Protein AF-A0A941ZGW2-F1 (afdb_monomer)

pLDDT: mean 73.36, std 28.88, range [25.62, 98.88]

Nearest PDB structures (foldseek):
  2qe9-assembly1_B  TM=7.391E-01  e=2.578E-02  Bacillus subtilis
  2nsg-assembly1_A  TM=6.976E-01  e=1.971E-01  Corynebacterium glutamicum
  2nsf-assembly1_A  TM=6.815E-01  e=3.953E-01  Corynebacterium glutamicum

Secondary structure (DSSP, 8-state):
---HHHHHHHHHHHHHHHHHHHHHHHTTS-HHHHH---SSSSSSHHHHHHHHHHHHHHHHHHHHHHHTTPPP-TTGGGGGSSS---SSHHHHHHHHHHHHHHHHHHHHH--GGGSSSPPP------GGGPPPP-----------------------S-------------PPPPP-------SS-PPPPP-

Foldseek 3Di:
DDAVLNVQLVVLVVVLVVLVVVLVVQQPDDLCQQAPADDDPARGVQLVLLQVLLVLQLVLQQLVCVVVVHDADLVSVCSCVPVRPDSHSVVSSVSSNVSSVSSSVSSVPDDNVCPPPDGDHPPNPPPVDDDDDDDDDDDDDDDDPPPPPPPPPPDDPPPDPPPPDDDDDDDDDDDDDDPDPPPDPDDDDDD

Mean predicted aligned error: 15.24 Å

Structure (mmCIF, N/CA/C/O backbone):
data_AF-A0A941ZGW2-F1
#
_entry.id   AF-A0A941ZGW2-F1
#
loop_
_atom_site.group_PDB
_atom_site.id
_atom_site.type_symbol
_atom_site.label_atom_id
_atom_site.label_alt_id
_atom_site.label_comp_id
_atom_site.label_asym_id
_atom_site.label_entity_id
_atom_site.label_seq_id
_atom_site.pdbx_PDB_ins_code
_atom_site.Cartn_x
_atom_site.Cartn_y
_atom_site.Cartn_z
_atom_site.occupancy
_atom_site.B_iso_or_equiv
_atom_site.auth_seq_id
_atom_site.auth_comp_id
_atom_site.auth_asym_id
_atom_site.auth_atom_id
_atom_site.pdbx_PDB_model_num
ATOM 1 N N . MET A 1 1 ? 28.975 -1.147 -4.472 1.00 65.25 1 MET A N 1
ATOM 2 C CA . MET A 1 1 ? 27.908 -0.370 -3.800 1.00 65.25 1 MET A CA 1
ATOM 3 C C . MET A 1 1 ? 26.570 -0.983 -4.177 1.00 65.25 1 MET A C 1
ATOM 5 O O . MET A 1 1 ? 26.473 -1.505 -5.280 1.00 65.25 1 MET A O 1
ATOM 9 N N . ALA A 1 2 ? 25.585 -1.000 -3.277 1.00 82.19 2 ALA A N 1
ATOM 10 C CA . ALA A 1 2 ? 24.236 -1.434 -3.645 1.00 82.19 2 ALA A CA 1
ATOM 11 C C . ALA A 1 2 ? 23.608 -0.399 -4.593 1.00 82.19 2 ALA A C 1
ATOM 13 O O . ALA A 1 2 ? 23.811 0.796 -4.386 1.00 82.19 2 ALA A O 1
ATOM 14 N N . SER A 1 3 ? 22.897 -0.857 -5.625 1.00 94.94 3 SER A N 1
ATOM 15 C CA . SER A 1 3 ? 22.231 0.028 -6.588 1.00 94.94 3 SER A CA 1
ATOM 16 C C . SER A 1 3 ? 21.049 0.756 -5.937 1.00 94.94 3 SER A C 1
ATOM 18 O O . SER A 1 3 ? 20.528 0.310 -4.904 1.00 94.94 3 SER A O 1
ATOM 20 N N . LEU A 1 4 ? 20.595 1.859 -6.530 1.00 95.50 4 LEU A N 1
ATOM 21 C CA . LEU A 1 4 ? 19.442 2.583 -5.996 1.00 95.50 4 LEU A CA 1
ATOM 22 C C . LEU A 1 4 ? 18.154 1.749 -6.128 1.00 95.50 4 LEU A C 1
ATOM 24 O O . LEU A 1 4 ? 17.339 1.722 -5.205 1.00 95.50 4 LEU A O 1
ATOM 28 N N . ALA A 1 5 ? 18.005 0.968 -7.202 1.00 95.06 5 ALA A N 1
ATOM 29 C CA . ALA A 1 5 ? 16.904 0.014 -7.342 1.00 95.06 5 ALA A CA 1
ATOM 30 C C . ALA A 1 5 ? 16.910 -1.043 -6.222 1.00 95.06 5 ALA A C 1
ATOM 32 O O . ALA A 1 5 ? 15.863 -1.355 -5.649 1.00 95.06 5 ALA A O 1
ATOM 33 N N . HIS A 1 6 ? 18.090 -1.539 -5.830 1.00 96.50 6 HIS A N 1
ATOM 34 C CA . HIS A 1 6 ? 18.210 -2.453 -4.691 1.00 96.50 6 HIS A CA 1
ATOM 35 C C . HIS A 1 6 ? 17.780 -1.802 -3.367 1.00 96.50 6 HIS A C 1
ATOM 37 O O . HIS A 1 6 ? 17.148 -2.456 -2.529 1.00 96.50 6 HIS A O 1
ATOM 43 N N . HIS A 1 7 ? 18.087 -0.516 -3.171 1.00 96.94 7 HIS A N 1
ATOM 44 C CA . HIS A 1 7 ? 17.613 0.232 -2.009 1.00 96.94 7 HIS A CA 1
ATOM 45 C C . HIS A 1 7 ? 16.079 0.299 -1.978 1.00 96.94 7 HIS A C 1
ATOM 47 O O . HIS A 1 7 ? 15.484 -0.032 -0.953 1.00 96.94 7 HIS A O 1
ATOM 53 N N . PHE A 1 8 ? 15.427 0.619 -3.100 1.00 96.81 8 PHE A N 1
ATOM 54 C CA . PHE A 1 8 ? 13.963 0.645 -3.178 1.00 96.81 8 PHE A CA 1
ATOM 55 C C . PHE A 1 8 ? 13.322 -0.720 -2.920 1.00 96.81 8 PHE A C 1
ATOM 57 O O . PHE A 1 8 ? 12.344 -0.798 -2.179 1.00 96.81 8 PHE A O 1
ATOM 64 N N . LEU A 1 9 ? 13.899 -1.808 -3.438 1.00 98.12 9 LEU A N 1
ATOM 65 C CA . LEU A 1 9 ? 13.448 -3.161 -3.101 1.00 98.12 9 LEU A CA 1
ATOM 66 C C . LEU A 1 9 ? 13.561 -3.439 -1.595 1.00 98.12 9 LEU A C 1
ATOM 68 O O . LEU A 1 9 ? 12.632 -3.969 -0.989 1.00 98.12 9 LEU A O 1
ATOM 72 N N . THR A 1 10 ? 14.677 -3.053 -0.976 1.00 98.25 10 THR A N 1
ATOM 73 C CA . THR A 1 10 ? 14.874 -3.219 0.471 1.00 98.25 10 THR A CA 1
ATOM 74 C C . THR A 1 10 ? 13.836 -2.426 1.265 1.00 98.25 10 THR A C 1
ATOM 76 O O . THR A 1 10 ? 13.266 -2.948 2.224 1.00 98.25 10 THR A O 1
ATOM 79 N N . MET A 1 11 ? 13.538 -1.196 0.840 1.00 98.44 11 MET A N 1
ATOM 80 C CA . MET A 1 11 ? 12.510 -0.355 1.452 1.00 98.44 11 MET A CA 1
ATOM 81 C C . MET A 1 11 ? 11.102 -0.938 1.280 1.00 98.44 11 MET A C 1
ATOM 83 O O . MET A 1 11 ? 10.340 -0.937 2.243 1.00 98.44 11 MET A O 1
ATOM 87 N N . ALA A 1 12 ? 10.773 -1.510 0.117 1.00 98.62 12 ALA A N 1
ATOM 88 C CA . ALA A 1 12 ? 9.497 -2.192 -0.112 1.00 98.62 12 ALA A CA 1
ATOM 89 C C . ALA A 1 12 ? 9.332 -3.421 0.802 1.00 98.62 12 ALA A C 1
ATOM 91 O O . ALA A 1 12 ? 8.287 -3.598 1.429 1.00 98.62 12 ALA A O 1
ATOM 92 N N . CYS A 1 13 ? 10.383 -4.234 0.956 1.00 98.69 13 CYS A N 1
ATOM 93 C CA . CYS A 1 13 ? 10.381 -5.357 1.897 1.00 98.69 13 CYS A CA 1
ATOM 94 C C . CYS A 1 13 ? 10.249 -4.893 3.356 1.00 98.69 13 CYS A C 1
ATOM 96 O O . CYS A 1 13 ? 9.511 -5.499 4.134 1.00 98.69 13 CYS A O 1
ATOM 98 N N . ASN A 1 14 ? 10.939 -3.811 3.731 1.00 98.75 14 ASN A N 1
ATOM 99 C CA . ASN A 1 14 ? 10.824 -3.226 5.064 1.00 98.75 14 ASN A CA 1
ATOM 100 C C . ASN A 1 14 ? 9.404 -2.703 5.334 1.00 98.75 14 ASN A C 1
ATOM 102 O O . ASN A 1 14 ? 8.866 -2.953 6.410 1.00 98.75 14 ASN A O 1
ATOM 106 N N . ASN A 1 15 ? 8.780 -2.041 4.355 1.00 98.50 15 ASN A N 1
ATOM 107 C CA . ASN A 1 15 ? 7.396 -1.579 4.451 1.00 98.50 15 ASN A CA 1
ATOM 108 C C . ASN A 1 15 ? 6.433 -2.748 4.686 1.00 98.50 15 ASN A C 1
ATOM 110 O O . ASN A 1 15 ? 5.658 -2.718 5.635 1.00 98.50 15 ASN A O 1
ATOM 114 N N . ALA A 1 16 ? 6.554 -3.826 3.905 1.00 98.75 16 ALA A N 1
ATOM 115 C CA . ALA A 1 16 ? 5.723 -5.018 4.072 1.00 98.75 16 ALA A CA 1
ATOM 116 C C . ALA A 1 16 ? 5.889 -5.670 5.458 1.00 98.75 16 ALA A C 1
ATOM 118 O O . ALA A 1 16 ? 4.923 -6.141 6.062 1.00 98.75 16 ALA A O 1
ATOM 119 N N . TRP A 1 17 ? 7.110 -5.680 6.002 1.00 98.69 17 TRP A N 1
ATOM 120 C CA . TRP A 1 17 ? 7.359 -6.164 7.360 1.00 98.69 17 TRP A CA 1
ATOM 121 C C . TRP A 1 17 ? 6.760 -5.243 8.432 1.00 98.69 17 TRP A C 1
ATOM 123 O O . TRP A 1 17 ? 6.152 -5.730 9.389 1.00 98.69 17 TRP A O 1
ATOM 133 N N . ALA A 1 18 ? 6.893 -3.925 8.269 1.00 98.69 18 ALA A N 1
ATOM 134 C CA . ALA A 1 18 ? 6.297 -2.939 9.166 1.00 98.69 18 ALA A CA 1
ATOM 135 C C . ALA A 1 18 ? 4.764 -3.050 9.169 1.00 98.69 18 ALA A C 1
ATOM 137 O O . ALA A 1 18 ? 4.169 -3.190 10.240 1.00 98.69 18 ALA A O 1
ATOM 138 N N . ASN A 1 19 ? 4.148 -3.112 7.984 1.00 98.62 19 ASN A N 1
ATOM 139 C CA . ASN A 1 19 ? 2.719 -3.346 7.794 1.00 98.62 19 ASN A CA 1
ATOM 140 C C . ASN A 1 19 ? 2.278 -4.647 8.460 1.00 98.62 19 ASN A C 1
ATOM 142 O O . ASN A 1 19 ? 1.322 -4.649 9.232 1.00 98.62 19 ASN A O 1
ATOM 146 N N . HIS A 1 20 ? 3.011 -5.745 8.252 1.00 98.12 20 HIS A N 1
ATOM 147 C CA . HIS A 1 20 ? 2.699 -7.019 8.894 1.00 98.12 20 HIS A CA 1
ATOM 148 C C . HIS A 1 20 ? 2.675 -6.914 10.424 1.00 98.12 20 HIS A C 1
ATOM 150 O O . HIS A 1 20 ? 1.745 -7.416 11.058 1.00 98.12 20 HIS A O 1
ATOM 156 N N . ARG A 1 21 ? 3.680 -6.269 11.029 1.00 98.62 21 ARG A N 1
ATOM 157 C CA . ARG A 1 21 ? 3.751 -6.108 12.488 1.00 98.62 21 ARG A CA 1
ATOM 158 C C . ARG A 1 21 ? 2.638 -5.215 13.020 1.00 98.62 21 ARG A C 1
ATOM 160 O O . ARG A 1 21 ? 2.010 -5.579 14.012 1.00 98.62 21 ARG A O 1
ATOM 167 N N . LEU A 1 22 ? 2.397 -4.084 12.360 1.00 98.44 22 LEU A N 1
ATOM 168 C CA . LEU A 1 22 ? 1.346 -3.140 12.727 1.00 98.44 22 LEU A CA 1
ATOM 169 C C . LEU A 1 22 ? -0.029 -3.810 12.666 1.00 98.44 22 LEU A C 1
ATOM 171 O O . LEU A 1 22 ? -0.751 -3.832 13.657 1.00 98.44 22 LEU A O 1
ATOM 175 N N . LEU A 1 23 ? -0.358 -4.435 11.536 1.00 98.38 23 LEU A N 1
ATOM 176 C CA . LEU A 1 23 ? -1.655 -5.074 11.324 1.00 98.38 23 LEU A CA 1
ATOM 177 C C . LEU A 1 23 ? -1.863 -6.288 12.231 1.00 98.38 23 LEU A C 1
ATOM 179 O O . LEU A 1 23 ? -2.971 -6.509 12.705 1.00 98.38 23 LEU A O 1
ATOM 183 N N . LYS A 1 24 ? -0.802 -7.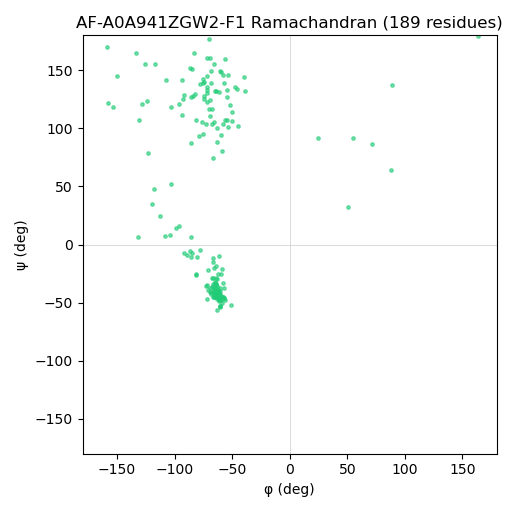041 12.549 1.00 98.12 24 LYS A N 1
ATOM 184 C CA . LYS A 1 24 ? -0.872 -8.121 13.546 1.00 98.12 24 LYS A CA 1
ATOM 185 C C . LYS A 1 24 ? -1.214 -7.597 14.946 1.00 98.12 24 LYS A C 1
ATOM 187 O O . LYS A 1 24 ? -1.897 -8.287 15.700 1.00 98.12 24 LYS A O 1
ATOM 192 N N . ALA A 1 25 ? -0.732 -6.410 15.312 1.00 98.25 25 ALA A N 1
ATOM 193 C CA . ALA A 1 25 ? -1.112 -5.772 16.568 1.00 98.25 25 ALA A CA 1
ATOM 194 C C . ALA A 1 25 ? -2.560 -5.261 16.509 1.00 98.25 25 ALA A C 1
ATOM 196 O O . ALA A 1 25 ? -3.346 -5.554 17.403 1.00 98.25 25 ALA A O 1
ATOM 197 N N . CYS A 1 26 ? -2.946 -4.577 15.429 1.00 98.00 26 CYS A N 1
ATOM 198 C CA . CYS A 1 26 ? -4.306 -4.060 15.255 1.00 98.00 26 CYS A CA 1
ATOM 199 C C . CYS A 1 26 ? -5.375 -5.161 15.172 1.00 98.00 26 CYS A C 1
ATOM 201 O O . CYS A 1 26 ? -6.501 -4.932 15.595 1.00 98.00 26 CYS A O 1
ATOM 203 N N . ALA A 1 27 ? -5.032 -6.357 14.686 1.00 96.38 27 ALA A N 1
ATOM 204 C CA . ALA A 1 27 ? -5.941 -7.502 14.631 1.00 96.38 27 ALA A CA 1
ATOM 205 C C . ALA A 1 27 ? -6.348 -8.047 16.015 1.00 96.38 27 ALA A C 1
ATOM 207 O O . ALA A 1 27 ? -7.256 -8.867 16.091 1.00 96.38 27 ALA A O 1
ATOM 208 N N . GLN A 1 28 ? -5.680 -7.619 17.092 1.00 97.19 28 GLN A N 1
ATOM 209 C CA . GLN A 1 28 ? -6.029 -7.981 18.471 1.00 97.19 28 GLN A CA 1
ATOM 210 C C . GLN A 1 28 ? -7.030 -7.008 19.110 1.00 97.19 28 GLN A C 1
ATOM 212 O O . GLN A 1 28 ? -7.511 -7.285 20.203 1.00 97.19 28 GLN A O 1
ATOM 217 N N . LEU A 1 29 ? -7.328 -5.879 18.458 1.00 97.56 29 LEU A N 1
ATOM 218 C CA . LEU A 1 29 ? -8.297 -4.903 18.952 1.00 97.56 29 LEU A CA 1
ATOM 219 C C . LEU A 1 29 ? -9.723 -5.406 18.736 1.00 97.56 29 LEU A C 1
ATOM 221 O O . LEU A 1 29 ? -10.036 -5.969 17.681 1.00 97.56 29 LEU A O 1
ATOM 225 N N . ALA A 1 30 ? -10.603 -5.129 19.695 1.00 96.38 30 ALA A N 1
ATOM 226 C CA . ALA A 1 30 ? -12.029 -5.318 19.489 1.00 96.38 30 ALA A CA 1
ATOM 227 C C . ALA A 1 30 ? -12.560 -4.347 18.402 1.00 96.38 30 ALA A C 1
ATOM 229 O O . ALA A 1 30 ? -11.949 -3.303 18.139 1.00 96.38 30 ALA A O 1
ATOM 230 N N . PRO A 1 31 ? -13.678 -4.667 17.718 1.00 94.69 31 PRO A N 1
ATOM 231 C CA . PRO A 1 31 ? -14.192 -3.831 16.627 1.00 94.69 31 PRO A CA 1
ATOM 232 C C . PRO A 1 31 ? -14.479 -2.375 17.031 1.00 94.69 31 PRO A C 1
ATOM 234 O O . PRO A 1 31 ? -14.209 -1.446 16.267 1.00 94.69 31 PRO A O 1
ATOM 237 N N . ASP A 1 32 ? -14.984 -2.167 18.244 1.00 96.50 32 ASP A N 1
ATOM 238 C CA . ASP A 1 32 ? -15.230 -0.855 18.838 1.00 96.50 32 ASP A CA 1
ATOM 239 C C . ASP A 1 32 ? -13.924 -0.110 19.135 1.00 96.50 32 ASP A C 1
ATOM 241 O O . ASP A 1 32 ? -13.813 1.072 18.818 1.00 96.50 32 ASP A O 1
ATOM 245 N N . GLU A 1 33 ? -12.893 -0.790 19.638 1.00 97.62 33 GLU A N 1
ATOM 246 C CA . GLU A 1 33 ? -11.565 -0.205 19.849 1.00 97.62 33 GLU A CA 1
ATOM 247 C C . GLU A 1 33 ? -10.882 0.183 18.531 1.00 97.62 33 GLU A C 1
ATOM 249 O O . GLU A 1 33 ? -10.225 1.228 18.447 1.00 97.62 33 GLU A O 1
ATOM 254 N N . PHE A 1 34 ? -11.035 -0.629 17.482 1.00 97.44 34 PHE A N 1
ATOM 255 C CA . PHE A 1 34 ? -10.494 -0.354 16.149 1.00 97.44 34 PHE A CA 1
ATOM 256 C C . PHE A 1 34 ? -11.107 0.919 15.544 1.00 97.44 34 PHE A C 1
ATOM 258 O O . PHE A 1 34 ? -10.394 1.767 14.991 1.00 97.44 34 PHE A O 1
ATOM 265 N N . ALA A 1 35 ? -12.420 1.087 15.726 1.00 97.25 35 ALA A N 1
ATOM 266 C CA . ALA A 1 35 ? -13.182 2.248 15.278 1.00 97.25 35 ALA A CA 1
ATOM 267 C C . ALA A 1 35 ? -13.166 3.432 16.266 1.00 97.25 35 ALA A C 1
ATOM 269 O O . ALA A 1 35 ? -13.577 4.533 15.895 1.00 97.25 35 ALA A O 1
ATOM 270 N N . ALA A 1 36 ? -12.679 3.242 17.498 1.00 97.88 36 ALA A N 1
ATOM 271 C CA . ALA A 1 36 ? -12.759 4.245 18.556 1.00 97.88 36 ALA A CA 1
ATOM 272 C C . ALA A 1 36 ? -12.117 5.580 18.157 1.00 97.88 36 ALA A C 1
ATOM 274 O O . ALA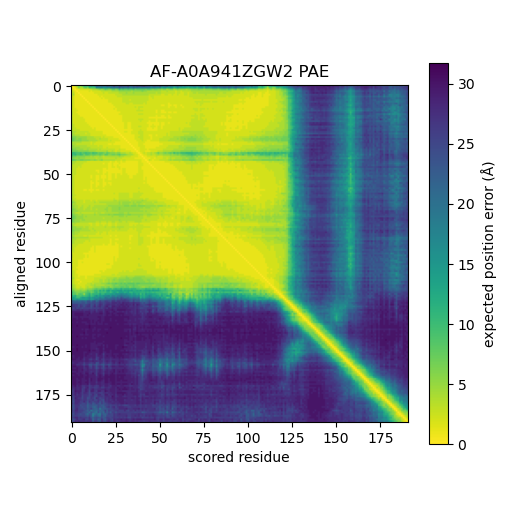 A 1 36 ? -11.021 5.631 17.575 1.00 97.88 36 ALA A O 1
ATOM 275 N N . ARG A 1 37 ? -12.795 6.670 18.534 1.00 97.56 37 ARG A N 1
ATOM 276 C CA . ARG A 1 37 ? -12.358 8.035 18.243 1.00 97.56 37 ARG A CA 1
ATOM 277 C C . ARG A 1 37 ? -11.051 8.355 18.966 1.00 97.56 37 ARG A C 1
ATOM 279 O O . ARG A 1 37 ? -10.927 8.133 20.167 1.00 97.56 37 ARG A O 1
ATOM 286 N N . ARG A 1 38 ? -10.090 8.920 18.241 1.00 95.75 38 ARG A N 1
ATOM 287 C CA . ARG A 1 38 ? -8.761 9.301 18.735 1.00 95.75 38 ARG A CA 1
ATOM 288 C C . ARG A 1 38 ? -8.391 10.709 18.281 1.00 95.75 38 ARG A C 1
ATOM 290 O O . ARG A 1 38 ? -9.029 11.291 17.404 1.00 95.75 38 ARG A O 1
ATOM 297 N N . THR A 1 39 ? -7.366 11.271 18.913 1.00 94.31 39 THR A N 1
ATOM 298 C CA . THR A 1 39 ? -6.778 12.550 18.516 1.00 94.31 39 THR A CA 1
ATOM 299 C C . THR A 1 39 ? -5.760 12.316 17.401 1.00 94.31 39 THR A C 1
ATOM 301 O O . THR A 1 39 ? -4.877 11.471 17.512 1.00 94.31 39 THR A O 1
ATOM 304 N N . GLY A 1 40 ? -5.893 13.042 16.294 1.00 89.19 40 GLY A N 1
ATOM 305 C CA . GLY A 1 40 ? -5.045 12.856 15.121 1.00 89.19 40 GLY A CA 1
ATOM 306 C C . GLY A 1 40 ? -5.647 13.502 13.882 1.00 89.19 40 GLY A C 1
ATOM 307 O O . GLY A 1 40 ? -6.724 14.093 13.942 1.00 89.19 40 GLY A O 1
ATOM 308 N N . PHE A 1 41 ? -4.934 13.402 12.759 1.00 92.44 41 PHE A N 1
ATOM 309 C CA . PHE A 1 41 ? -5.460 13.847 11.467 1.00 92.44 41 PHE A CA 1
ATOM 310 C C . PHE A 1 41 ? -6.658 12.989 11.037 1.00 92.44 41 PHE A C 1
ATOM 312 O O . PHE A 1 41 ? -7.690 13.527 10.647 1.00 92.44 41 PHE A O 1
ATOM 319 N N . PHE A 1 42 ? -6.535 11.668 11.187 1.00 94.31 42 PHE A N 1
ATOM 320 C CA . PHE A 1 42 ? -7.643 10.731 11.048 1.00 94.31 42 PHE A CA 1
ATOM 321 C C . PHE A 1 42 ? -8.273 10.457 12.417 1.00 94.31 42 PHE A C 1
ATOM 323 O O . PHE A 1 42 ? -7.552 10.337 13.413 1.00 94.31 42 PHE A O 1
ATOM 330 N N . PRO A 1 43 ? -9.607 10.333 12.491 1.00 93.88 43 PRO A N 1
ATOM 331 C CA . PRO A 1 43 ? -10.315 10.252 13.761 1.00 93.88 43 PRO A CA 1
ATOM 332 C C . PRO A 1 43 ? -10.242 8.873 14.429 1.00 93.88 43 PRO A C 1
ATOM 334 O O . PRO A 1 43 ? -10.754 8.743 15.534 1.00 93.88 43 PRO A O 1
ATOM 337 N N . SER A 1 44 ? -9.647 7.847 13.811 1.00 97.81 44 SER A N 1
ATOM 338 C CA . SER A 1 44 ? -9.522 6.494 14.378 1.00 97.81 44 SER A CA 1
ATOM 339 C C . SER A 1 44 ? -8.378 5.697 13.730 1.00 97.81 44 SER A C 1
ATOM 341 O O . SER A 1 44 ? -7.810 6.106 12.710 1.00 97.81 44 SER A O 1
ATOM 343 N N . ILE A 1 45 ? -8.045 4.534 14.309 1.00 97.62 45 ILE A N 1
ATOM 344 C CA . ILE A 1 45 ? -7.107 3.581 13.690 1.00 97.62 45 ILE A CA 1
ATOM 345 C C . ILE A 1 45 ? -7.711 3.037 12.391 1.00 97.62 45 ILE A C 1
ATOM 347 O O . ILE A 1 45 ? -7.022 3.031 11.373 1.00 97.62 45 ILE A O 1
ATOM 351 N N . LYS A 1 46 ? -9.002 2.668 12.403 1.00 97.94 46 LYS A N 1
ATOM 352 C CA . LYS A 1 46 ? -9.744 2.237 11.208 1.00 97.94 46 LYS A CA 1
ATOM 353 C C . LYS A 1 46 ? -9.607 3.232 10.054 1.00 97.94 46 LYS A C 1
ATOM 355 O O . LYS A 1 46 ? -9.189 2.834 8.969 1.00 97.94 46 LYS A O 1
ATOM 360 N N . ALA A 1 47 ? -9.887 4.511 10.304 1.00 98.00 47 ALA A N 1
ATOM 361 C CA . ALA A 1 47 ? -9.793 5.569 9.299 1.00 98.00 47 ALA A CA 1
ATOM 362 C C . ALA A 1 47 ? -8.358 5.717 8.765 1.00 98.00 47 ALA A C 1
ATOM 364 O O . ALA A 1 47 ? -8.134 5.789 7.560 1.00 98.00 47 ALA A O 1
ATOM 365 N N . THR A 1 48 ? -7.366 5.684 9.661 1.00 97.94 48 THR A N 1
ATOM 366 C CA . THR A 1 48 ? -5.946 5.794 9.285 1.00 97.94 48 THR A CA 1
ATOM 367 C C . THR A 1 48 ? -5.504 4.647 8.376 1.00 97.94 48 THR A C 1
ATOM 369 O O . THR A 1 48 ? -4.873 4.877 7.349 1.00 97.94 48 THR A O 1
ATOM 372 N N . LEU A 1 49 ? -5.818 3.403 8.742 1.00 98.31 49 LEU A N 1
ATOM 373 C CA . LEU A 1 49 ? -5.368 2.234 7.988 1.00 98.31 49 LEU A CA 1
ATOM 374 C C . LEU A 1 49 ? -6.107 2.087 6.654 1.00 98.31 49 LEU A C 1
ATOM 376 O O . LEU A 1 49 ? -5.488 1.701 5.665 1.00 98.31 49 LEU A O 1
ATOM 380 N N . ASN A 1 50 ? -7.401 2.427 6.602 1.00 98.50 50 ASN A N 1
ATOM 381 C CA . ASN A 1 50 ? -8.145 2.472 5.342 1.00 98.50 50 ASN A CA 1
ATOM 382 C C . ASN A 1 50 ? -7.560 3.524 4.392 1.00 98.50 50 ASN A C 1
ATOM 384 O O . ASN A 1 50 ? -7.408 3.277 3.196 1.00 98.50 50 ASN A O 1
ATOM 388 N N . HIS A 1 51 ? -7.153 4.675 4.927 1.00 97.88 51 HIS A N 1
ATOM 389 C CA . HIS A 1 51 ? -6.471 5.683 4.131 1.00 97.88 51 HIS A CA 1
ATOM 390 C C . HIS A 1 51 ? -5.133 5.176 3.576 1.00 97.88 51 HIS A C 1
ATOM 392 O O . HIS A 1 51 ? -4.852 5.358 2.397 1.00 97.88 51 HIS A O 1
ATOM 398 N N . ILE A 1 52 ? -4.317 4.506 4.396 1.00 98.06 52 ILE A N 1
ATOM 399 C CA . ILE A 1 52 ? -3.023 3.966 3.948 1.00 98.06 52 ILE A CA 1
ATOM 400 C C . ILE A 1 52 ? -3.220 2.981 2.789 1.00 98.06 52 ILE A C 1
ATOM 402 O O . ILE A 1 52 ? -2.609 3.155 1.736 1.00 98.06 52 ILE A O 1
ATOM 406 N N . VAL A 1 53 ? -4.120 2.003 2.932 1.00 98.56 53 VAL A N 1
ATOM 407 C CA . VAL A 1 53 ? -4.299 0.974 1.896 1.00 98.56 53 VAL A CA 1
ATOM 408 C C . VAL A 1 53 ? -4.888 1.537 0.595 1.00 98.56 53 VAL A C 1
ATOM 410 O 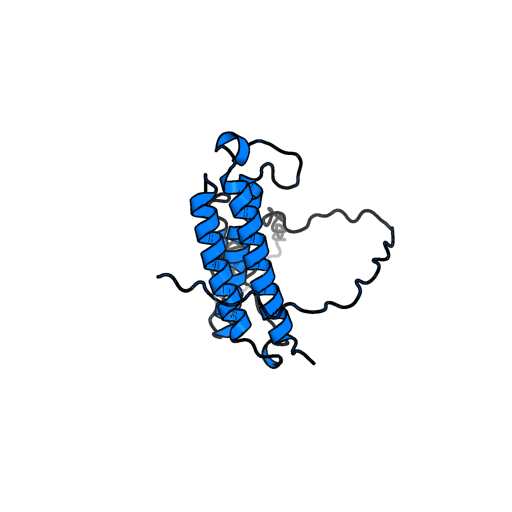O . VAL A 1 53 ? -4.468 1.136 -0.490 1.00 98.56 53 VAL A O 1
ATOM 413 N N . THR A 1 54 ? -5.809 2.504 0.670 1.00 98.25 54 THR A N 1
ATOM 414 C CA . THR A 1 54 ? -6.397 3.145 -0.524 1.00 98.25 54 THR A CA 1
ATOM 415 C C . THR A 1 54 ? -5.383 4.015 -1.269 1.00 98.25 54 THR A C 1
ATOM 417 O O . THR A 1 54 ? -5.334 4.003 -2.503 1.00 98.25 54 THR A O 1
ATOM 420 N N . VAL A 1 55 ? -4.510 4.714 -0.538 1.00 97.69 55 VAL A N 1
ATOM 421 C CA . VAL A 1 55 ? -3.380 5.456 -1.112 1.00 97.69 55 VAL A CA 1
ATOM 422 C C . VAL A 1 55 ? -2.375 4.511 -1.764 1.00 97.69 55 VAL A C 1
ATOM 424 O O . VAL A 1 55 ? -1.936 4.772 -2.887 1.00 97.69 55 VAL A O 1
ATOM 427 N N . ASP A 1 56 ? -2.051 3.395 -1.114 1.00 98.19 56 ASP A N 1
ATOM 428 C CA . ASP A 1 56 ? -1.142 2.398 -1.677 1.00 98.19 56 ASP A CA 1
ATOM 429 C C . ASP A 1 56 ? -1.706 1.793 -2.966 1.00 98.19 56 ASP A C 1
ATOM 431 O O . ASP A 1 56 ? -0.974 1.656 -3.948 1.00 98.19 56 ASP A O 1
ATOM 435 N N . TRP A 1 57 ? -3.010 1.495 -3.031 1.00 98.44 57 TRP A N 1
ATOM 436 C CA . TRP A 1 57 ? -3.645 1.049 -4.276 1.00 98.44 57 TRP A CA 1
ATOM 437 C C . TRP A 1 57 ? -3.473 2.057 -5.407 1.00 98.44 57 TRP A C 1
ATOM 439 O O . TRP A 1 57 ? -3.096 1.665 -6.514 1.00 98.44 57 TRP A O 1
ATOM 449 N N . PHE A 1 58 ? -3.707 3.341 -5.125 1.00 97.06 58 PHE A N 1
ATOM 450 C CA . PHE A 1 58 ? -3.564 4.415 -6.103 1.00 97.06 58 PHE A CA 1
ATOM 451 C C . PHE A 1 58 ? -2.131 4.513 -6.639 1.00 97.06 58 PHE A C 1
ATOM 453 O O . PHE A 1 58 ? -1.915 4.486 -7.854 1.00 97.06 58 PHE A O 1
ATOM 460 N N . TYR A 1 59 ? -1.139 4.602 -5.750 1.00 96.50 59 TYR A N 1
ATOM 461 C CA . TYR A 1 59 ? 0.252 4.781 -6.166 1.00 96.50 59 TYR A CA 1
ATOM 462 C C . TYR A 1 59 ? 0.829 3.528 -6.822 1.00 96.50 59 TYR A C 1
ATOM 464 O O . TYR A 1 59 ? 1.541 3.646 -7.819 1.00 96.50 59 TYR A O 1
ATOM 472 N N . VAL A 1 60 ? 0.510 2.332 -6.324 1.00 97.31 60 VAL A N 1
ATOM 473 C CA . VAL A 1 60 ? 1.015 1.090 -6.920 1.00 97.31 60 VAL A CA 1
ATOM 474 C C . VAL A 1 60 ? 0.387 0.831 -8.289 1.00 97.31 60 VAL A C 1
ATOM 476 O O . VAL A 1 60 ? 1.123 0.488 -9.210 1.00 97.31 60 VAL A O 1
ATOM 479 N N . ASP A 1 61 ? -0.919 1.065 -8.484 1.00 96.62 61 ASP A N 1
ATOM 480 C CA . ASP A 1 61 ? -1.542 0.997 -9.822 1.00 96.62 61 ASP A CA 1
ATOM 481 C C . ASP A 1 61 ? -0.873 1.973 -10.801 1.00 96.62 61 ASP A C 1
ATOM 483 O O . ASP A 1 61 ? -0.511 1.602 -11.919 1.00 96.62 61 ASP A O 1
ATOM 487 N N . MET A 1 62 ? -0.634 3.209 -10.361 1.00 94.31 62 MET A N 1
ATOM 488 C CA . MET A 1 62 ? 0.050 4.221 -11.162 1.00 94.31 62 MET A CA 1
ATOM 489 C C . MET A 1 62 ? 1.474 3.793 -11.552 1.00 94.31 62 MET A C 1
ATOM 491 O O . MET A 1 62 ? 1.851 3.914 -12.720 1.00 94.31 62 MET A O 1
ATOM 495 N N . LEU A 1 63 ? 2.264 3.288 -10.600 1.00 94.12 63 LEU A N 1
ATOM 496 C CA . LEU A 1 63 ? 3.637 2.841 -10.845 1.00 94.12 63 LEU A CA 1
ATOM 497 C C . LEU A 1 63 ? 3.680 1.623 -11.775 1.00 94.12 63 LEU A C 1
ATOM 499 O O . LEU A 1 63 ? 4.465 1.605 -12.724 1.00 94.12 63 LEU A O 1
ATOM 503 N N . GLU A 1 64 ? 2.819 0.628 -11.549 1.00 95.12 64 GLU A N 1
ATOM 504 C CA . GLU A 1 64 ? 2.736 -0.571 -12.389 1.00 95.12 64 GLU A CA 1
ATOM 505 C C . GLU A 1 64 ? 2.385 -0.228 -13.835 1.00 95.12 64 GLU A C 1
ATOM 507 O O . GLU A 1 64 ? 2.985 -0.772 -14.764 1.00 95.12 64 GLU A O 1
ATOM 512 N N . ARG A 1 65 ? 1.434 0.689 -14.038 1.00 93.81 65 ARG A N 1
ATOM 513 C CA . ARG A 1 65 ? 1.067 1.172 -15.373 1.00 93.81 65 ARG A CA 1
ATOM 514 C C . ARG A 1 65 ? 2.221 1.894 -16.036 1.00 93.81 65 ARG A C 1
ATOM 516 O O . ARG A 1 65 ? 2.522 1.613 -17.192 1.00 93.81 65 ARG A O 1
ATOM 523 N N . ALA A 1 66 ? 2.898 2.775 -15.307 1.00 90.06 66 ALA A N 1
ATOM 524 C CA . ALA A 1 66 ? 3.990 3.549 -15.868 1.00 90.06 66 ALA A CA 1
ATOM 525 C C . ALA A 1 66 ? 5.184 2.669 -16.279 1.00 90.06 66 ALA A C 1
ATOM 527 O O . ALA A 1 66 ? 5.750 2.885 -17.348 1.00 90.06 66 ALA A O 1
ATOM 528 N N . VAL A 1 67 ? 5.534 1.646 -15.491 1.00 89.88 67 VAL A N 1
ATOM 529 C CA . VAL A 1 67 ? 6.578 0.667 -15.857 1.00 89.88 67 VAL A CA 1
ATOM 530 C C . VAL A 1 67 ? 6.178 -0.156 -17.088 1.00 89.88 67 VAL A C 1
ATOM 532 O O . VAL A 1 67 ? 7.034 -0.507 -17.894 1.00 89.88 67 VAL A O 1
ATOM 535 N N . LYS A 1 68 ? 4.881 -0.424 -17.275 1.00 91.19 68 LYS A N 1
ATOM 536 C CA . LYS A 1 68 ? 4.338 -1.132 -18.448 1.00 91.19 68 LYS A CA 1
ATOM 537 C C . LYS A 1 68 ? 4.047 -0.213 -19.644 1.00 91.19 68 LYS A C 1
ATOM 539 O O . LYS A 1 68 ? 3.434 -0.674 -20.603 1.00 91.19 68 LYS A O 1
ATOM 544 N N . ALA A 1 69 ? 4.418 1.070 -19.575 1.00 89.75 69 ALA A N 1
ATOM 545 C CA . ALA A 1 69 ? 4.063 2.094 -20.563 1.00 89.75 69 ALA A CA 1
ATOM 546 C C . ALA A 1 69 ? 2.549 2.150 -20.883 1.00 89.75 69 ALA A C 1
ATOM 548 O O . ALA A 1 69 ? 2.135 2.461 -21.998 1.00 89.75 69 ALA A O 1
ATOM 549 N N . GLN A 1 70 ? 1.706 1.836 -19.897 1.00 91.25 70 GLN A N 1
ATOM 550 C CA . GLN A 1 70 ? 0.253 1.896 -20.011 1.00 91.25 70 GLN A CA 1
ATOM 551 C C . GLN A 1 70 ? -0.258 3.310 -19.715 1.00 91.25 70 GLN A C 1
ATOM 553 O O . GLN A 1 70 ? 0.339 4.027 -18.904 1.00 91.25 70 GLN A O 1
ATOM 558 N N . PRO A 1 71 ? -1.395 3.715 -20.311 1.00 90.31 71 PRO A N 1
ATOM 559 C CA . PRO A 1 71 ? -2.007 4.987 -19.971 1.00 90.31 71 PRO A CA 1
ATOM 560 C C . PRO A 1 71 ? -2.396 5.024 -18.481 1.00 90.31 71 PRO A C 1
ATOM 562 O O . PRO A 1 71 ? -2.758 3.985 -17.902 1.00 90.31 71 PRO A O 1
ATOM 565 N N . PRO A 1 72 ? -2.369 6.218 -17.859 1.00 90.12 72 PRO A N 1
ATOM 566 C CA . PRO A 1 72 ? -2.842 6.397 -16.496 1.00 90.12 72 PRO A CA 1
ATOM 567 C C . PRO A 1 72 ? -4.269 5.876 -16.307 1.00 90.12 72 PRO A C 1
ATOM 569 O O . PRO A 1 72 ? -5.118 6.006 -17.192 1.00 90.12 72 PRO A O 1
ATOM 572 N N . ASN A 1 73 ? -4.557 5.334 -15.127 1.00 91.44 73 ASN A N 1
ATOM 573 C CA . ASN A 1 73 ? -5.907 4.926 -14.770 1.00 91.44 73 ASN A CA 1
ATOM 574 C C . ASN A 1 73 ? -6.805 6.158 -14.592 1.00 91.44 73 ASN A C 1
ATOM 576 O O . ASN A 1 73 ? -6.636 6.936 -13.654 1.00 91.44 73 ASN A O 1
ATOM 580 N N . LEU A 1 74 ? -7.756 6.345 -15.507 1.00 91.25 74 LEU A N 1
ATOM 581 C CA . LEU A 1 74 ? -8.693 7.471 -15.458 1.00 91.25 74 LEU A CA 1
ATOM 582 C C . LEU A 1 74 ? -9.715 7.330 -14.321 1.00 91.25 74 LEU A C 1
ATOM 584 O O . LEU A 1 74 ? -10.219 8.334 -13.828 1.00 91.25 74 LEU A O 1
ATOM 588 N N . GLU A 1 75 ? -9.940 6.103 -13.852 1.00 91.44 75 GLU A N 1
ATOM 589 C CA . GLU A 1 75 ? -10.856 5.772 -12.761 1.00 91.44 75 GLU A CA 1
ATOM 590 C C . GLU A 1 75 ? -10.120 5.602 -11.421 1.00 91.44 75 GLU A C 1
ATOM 592 O O . GLU A 1 75 ? -10.698 5.093 -10.465 1.00 91.44 75 GLU A O 1
ATOM 597 N N . ALA A 1 76 ? -8.857 6.038 -11.308 1.00 89.19 76 ALA A N 1
ATOM 598 C CA . ALA A 1 76 ? -8.062 5.891 -10.081 1.00 89.19 76 ALA A CA 1
ATOM 599 C C . ALA A 1 76 ? -8.701 6.570 -8.854 1.00 89.19 76 ALA A C 1
ATOM 601 O O . ALA A 1 76 ? -8.415 6.198 -7.720 1.00 89.19 76 ALA A O 1
ATOM 602 N N . GLY A 1 77 ? -9.602 7.536 -9.073 1.00 89.81 77 GLY A N 1
ATOM 603 C CA . GLY A 1 77 ? -10.411 8.134 -8.009 1.00 89.81 77 GLY A CA 1
ATOM 604 C C . GLY A 1 77 ? -11.292 7.125 -7.263 1.00 89.81 77 GLY A C 1
ATOM 605 O O . GLY A 1 77 ? -11.569 7.340 -6.089 1.00 89.81 77 GLY A O 1
ATOM 606 N N . ARG A 1 78 ? -11.667 6.003 -7.897 1.00 93.62 78 ARG A N 1
ATOM 607 C CA . ARG A 1 78 ? -12.472 4.941 -7.270 1.00 93.62 78 ARG A CA 1
ATOM 608 C C . ARG A 1 78 ? -11.752 4.225 -6.134 1.00 93.62 78 ARG A C 1
ATOM 610 O O . ARG A 1 78 ? -12.414 3.626 -5.303 1.00 93.62 78 ARG A O 1
ATOM 617 N N . PHE A 1 79 ? -10.420 4.287 -6.059 1.00 94.50 79 PHE A N 1
ATOM 618 C CA . PHE A 1 79 ? -9.703 3.718 -4.914 1.00 94.50 79 PHE A CA 1
ATOM 619 C C . PHE A 1 79 ? -10.031 4.429 -3.598 1.00 94.50 79 PHE A C 1
ATOM 621 O O . PHE A 1 79 ? -9.803 3.849 -2.547 1.00 94.50 79 PHE A O 1
ATOM 628 N N . PHE A 1 80 ? -10.572 5.650 -3.652 1.00 95.06 80 PHE A N 1
ATOM 629 C CA . PHE A 1 80 ? -10.954 6.441 -2.482 1.00 95.06 80 PHE A CA 1
ATOM 630 C C . PHE A 1 80 ? -12.471 6.455 -2.231 1.00 95.06 80 PHE A C 1
ATOM 632 O O . PHE A 1 80 ? -12.934 7.250 -1.415 1.00 95.06 80 PHE A O 1
ATOM 639 N N . ASP A 1 81 ? -13.244 5.640 -2.957 1.00 93.56 81 ASP A N 1
ATOM 640 C CA . ASP A 1 81 ? -14.699 5.552 -2.819 1.00 93.56 81 ASP A CA 1
ATOM 641 C C . ASP A 1 81 ? -15.138 4.077 -2.687 1.00 93.56 81 ASP A C 1
ATOM 643 O O . ASP A 1 81 ? -15.071 3.333 -3.671 1.00 93.56 81 ASP A O 1
ATOM 647 N N . PRO A 1 82 ? -15.560 3.624 -1.489 1.00 96.12 82 PRO A N 1
ATOM 648 C CA . PRO A 1 82 ? -15.728 4.409 -0.258 1.00 96.12 82 PRO A CA 1
ATOM 649 C C . PRO A 1 82 ? -14.390 4.818 0.390 1.00 96.12 82 PRO A C 1
ATOM 651 O O . PRO A 1 82 ? -13.362 4.189 0.156 1.00 96.12 82 PRO A O 1
ATOM 654 N N . GLU A 1 83 ? -14.412 5.844 1.251 1.00 92.88 83 GLU A N 1
ATOM 655 C CA . GLU A 1 83 ? -13.217 6.324 1.981 1.00 92.88 83 GLU A CA 1
ATOM 656 C C . GLU A 1 83 ? -12.661 5.267 2.955 1.00 92.88 83 GLU A C 1
ATOM 658 O O . GLU A 1 83 ? -11.449 5.146 3.136 1.00 92.88 83 GLU A O 1
ATOM 663 N N . GLU A 1 84 ? -13.548 4.466 3.552 1.00 97.38 84 GLU A N 1
ATOM 664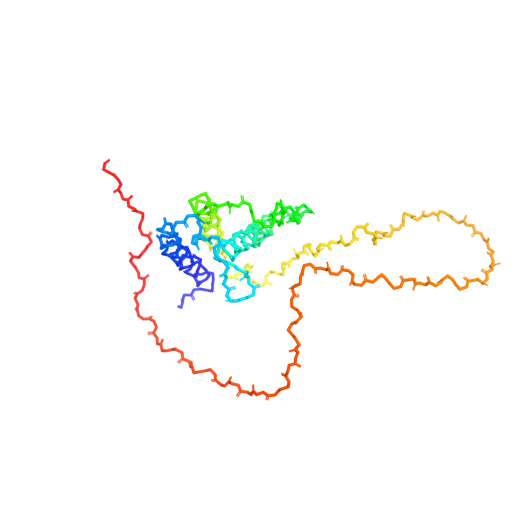 C CA . GLU A 1 84 ? -13.208 3.386 4.480 1.00 97.38 84 GLU A CA 1
ATOM 665 C C . GLU A 1 84 ? -13.779 2.047 3.976 1.00 97.38 84 GLU A C 1
ATOM 667 O O . GLU A 1 84 ? -14.827 1.610 4.453 1.00 97.38 84 GLU A O 1
ATOM 672 N N . PRO A 1 85 ? -13.136 1.386 2.992 1.00 97.75 85 PRO A N 1
ATOM 673 C CA . PRO A 1 85 ? -13.642 0.142 2.399 1.00 97.75 85 PRO A CA 1
ATOM 674 C C . PRO A 1 85 ? -13.670 -1.063 3.349 1.00 97.75 85 PRO A C 1
ATOM 676 O O . PRO A 1 85 ? -14.314 -2.064 3.034 1.00 97.75 85 PRO A O 1
ATOM 679 N N . PHE A 1 86 ? -12.981 -1.003 4.491 1.00 98.12 86 PHE A N 1
ATOM 680 C CA . PHE A 1 86 ? -12.893 -2.105 5.444 1.00 98.12 86 PHE A CA 1
ATOM 681 C C . PHE A 1 86 ? -13.345 -1.702 6.846 1.00 98.12 86 PHE A C 1
ATOM 683 O O . PHE A 1 86 ? -12.747 -0.838 7.495 1.00 98.12 86 PHE A O 1
ATOM 690 N N . ASP A 1 87 ? -14.334 -2.429 7.364 1.00 96.94 87 ASP A N 1
ATOM 691 C CA . ASP A 1 87 ? -14.827 -2.244 8.730 1.00 96.94 87 ASP A CA 1
ATOM 692 C C . ASP A 1 87 ? -13.985 -2.946 9.796 1.00 96.94 87 ASP A C 1
ATOM 694 O O . ASP A 1 87 ? -13.962 -2.520 10.950 1.00 96.94 87 ASP A O 1
ATOM 698 N N . THR A 1 88 ? -13.275 -4.010 9.423 1.00 96.94 88 THR A N 1
ATOM 699 C CA . THR A 1 88 ? -12.468 -4.815 10.346 1.00 96.94 88 THR A CA 1
ATOM 700 C C . THR A 1 88 ? -11.024 -4.932 9.866 1.00 96.94 88 THR A C 1
ATOM 702 O O . THR A 1 88 ? -10.725 -4.820 8.675 1.00 96.94 88 THR A O 1
ATOM 705 N N . CYS A 1 89 ? -10.103 -5.170 10.803 1.00 97.50 89 CYS A N 1
ATOM 706 C CA . CYS A 1 89 ? -8.672 -5.216 10.501 1.00 97.50 89 CYS A CA 1
ATOM 707 C C . CYS A 1 89 ? -8.276 -6.410 9.611 1.00 97.50 89 CYS A C 1
ATOM 709 O O . CYS A 1 89 ? -7.309 -6.309 8.863 1.00 97.50 89 CYS A O 1
ATOM 711 N N . ALA A 1 90 ? -8.994 -7.536 9.676 1.00 96.94 90 ALA A N 1
ATOM 712 C CA . ALA A 1 90 ? -8.645 -8.750 8.933 1.00 96.94 90 ALA A CA 1
ATOM 713 C C . ALA A 1 90 ? -8.687 -8.578 7.395 1.00 96.94 90 ALA A C 1
ATOM 715 O O . ALA A 1 90 ? -7.651 -8.782 6.760 1.00 96.94 90 ALA A O 1
ATOM 716 N N . PRO A 1 91 ? -9.808 -8.159 6.770 1.00 97.94 91 PRO A N 1
ATOM 717 C CA . PRO A 1 91 ? -9.852 -7.937 5.324 1.00 97.94 91 PRO A CA 1
ATOM 718 C C . PRO A 1 91 ? -8.933 -6.789 4.880 1.00 97.94 91 PRO A C 1
ATOM 720 O O . PRO A 1 91 ? -8.312 -6.882 3.822 1.00 97.94 91 PRO A O 1
ATOM 723 N N . LEU A 1 92 ? -8.767 -5.754 5.715 1.00 98.44 92 LEU A N 1
ATOM 724 C CA . LEU A 1 92 ? -7.807 -4.678 5.464 1.00 98.44 92 LEU A CA 1
ATOM 725 C C . LEU A 1 92 ? -6.376 -5.217 5.393 1.00 98.44 92 LEU A C 1
ATOM 727 O O . LEU A 1 92 ? -5.627 -4.873 4.481 1.00 98.44 92 LEU A O 1
ATOM 731 N N . ALA A 1 93 ? -5.991 -6.082 6.333 1.00 98.50 93 ALA A N 1
ATOM 732 C CA . ALA A 1 93 ? -4.647 -6.639 6.389 1.00 98.50 93 ALA A CA 1
ATOM 733 C C . ALA A 1 93 ? -4.328 -7.520 5.177 1.00 98.50 93 ALA A C 1
ATOM 735 O O . ALA A 1 93 ? -3.207 -7.475 4.665 1.00 98.50 93 ALA A O 1
ATOM 736 N N . GLU A 1 94 ? -5.303 -8.287 4.687 1.00 98.62 94 GLU A N 1
ATOM 737 C CA . GLU A 1 94 ? -5.142 -9.059 3.453 1.00 98.62 94 GLU A CA 1
ATOM 738 C C . GLU A 1 94 ? -4.983 -8.155 2.231 1.00 98.62 94 GLU A C 1
ATOM 740 O O . GLU A 1 94 ? -4.095 -8.380 1.404 1.00 98.62 94 GLU A O 1
ATOM 745 N N . ALA A 1 95 ? -5.767 -7.081 2.150 1.00 98.56 95 ALA A N 1
ATOM 746 C CA . ALA A 1 95 ? -5.638 -6.111 1.076 1.00 98.56 95 ALA A CA 1
ATOM 747 C C . ALA A 1 95 ? -4.295 -5.361 1.101 1.00 98.56 95 ALA A C 1
ATOM 749 O O . ALA A 1 95 ? -3.661 -5.205 0.054 1.00 98.56 95 ALA A O 1
ATOM 750 N N . GLN A 1 96 ? -3.824 -4.963 2.287 1.00 98.75 96 GLN A N 1
ATOM 751 C CA . GLN A 1 96 ? -2.510 -4.344 2.471 1.00 98.75 96 GLN A CA 1
ATOM 752 C C . GLN A 1 96 ? -1.396 -5.305 2.039 1.00 98.75 96 GLN A C 1
ATOM 754 O O . GLN A 1 96 ? -0.504 -4.950 1.272 1.00 98.75 96 GLN A O 1
ATOM 759 N N . ARG A 1 97 ? -1.488 -6.576 2.442 1.00 98.75 97 ARG A N 1
ATOM 760 C CA . ARG A 1 97 ? -0.521 -7.605 2.048 1.00 98.75 97 ARG A CA 1
ATOM 761 C C . ARG A 1 97 ? -0.532 -7.860 0.539 1.00 98.75 97 ARG A C 1
ATOM 763 O O . ARG A 1 97 ? 0.504 -8.186 -0.041 1.00 98.75 97 ARG A O 1
ATOM 770 N N . ALA A 1 98 ? -1.690 -7.761 -0.109 1.00 98.81 98 ALA A N 1
ATOM 771 C CA . ALA A 1 98 ? -1.797 -7.893 -1.557 1.00 98.81 98 ALA A CA 1
ATOM 772 C C . ALA A 1 98 ? -1.067 -6.750 -2.283 1.00 98.81 98 ALA A C 1
ATOM 774 O O . ALA A 1 98 ? -0.304 -7.018 -3.215 1.00 98.81 98 ALA A O 1
ATOM 775 N N . VAL A 1 99 ? -1.238 -5.500 -1.840 1.00 98.75 99 VAL A N 1
ATOM 776 C CA . VAL A 1 99 ? -0.536 -4.354 -2.440 1.00 98.75 99 VAL A CA 1
ATOM 777 C C . VAL A 1 99 ? 0.958 -4.328 -2.094 1.00 98.75 99 VAL A C 1
ATOM 779 O O . VAL A 1 99 ? 1.769 -4.053 -2.975 1.00 98.75 99 VAL A O 1
ATOM 782 N N . ASP A 1 100 ? 1.355 -4.758 -0.893 1.00 98.81 100 ASP A N 1
ATOM 783 C CA . ASP A 1 100 ? 2.767 -4.918 -0.515 1.00 98.81 100 ASP A CA 1
ATOM 784 C C . ASP A 1 100 ? 3.498 -5.889 -1.458 1.00 98.81 100 ASP A C 1
ATOM 786 O O . ASP A 1 100 ? 4.592 -5.602 -1.947 1.00 98.81 100 ASP A O 1
ATOM 790 N N . ARG A 1 101 ? 2.881 -7.041 -1.769 1.00 98.88 101 ARG A N 1
ATOM 791 C CA . ARG A 1 101 ? 3.452 -8.022 -2.712 1.00 98.88 101 ARG A CA 1
ATOM 792 C C . ARG A 1 101 ? 3.618 -7.439 -4.113 1.00 98.88 101 ARG A C 1
ATOM 794 O O . ARG A 1 101 ? 4.629 -7.709 -4.759 1.00 98.88 101 ARG A O 1
ATOM 801 N N . ARG A 1 102 ? 2.649 -6.643 -4.570 1.00 98.69 102 ARG A N 1
ATOM 802 C CA . ARG A 1 102 ? 2.707 -5.940 -5.860 1.00 98.69 102 ARG A CA 1
ATOM 803 C C . ARG A 1 102 ? 3.851 -4.931 -5.896 1.00 98.69 102 ARG A C 1
ATOM 805 O O . ARG A 1 102 ? 4.651 -4.961 -6.829 1.00 98.69 102 ARG A O 1
ATOM 812 N N . LEU A 1 103 ? 3.995 -4.114 -4.853 1.00 98.56 103 LEU A N 1
ATOM 813 C CA . LEU A 1 103 ? 5.085 -3.145 -4.747 1.00 98.56 103 LEU A CA 1
ATOM 814 C C . LEU A 1 103 ? 6.458 -3.831 -4.713 1.00 98.56 103 LEU A C 1
ATOM 816 O O . LEU A 1 103 ? 7.362 -3.426 -5.438 1.00 98.56 103 LEU A O 1
ATOM 820 N N . ILE A 1 104 ? 6.610 -4.908 -3.936 1.00 98.69 104 ILE A N 1
ATOM 821 C CA . ILE A 1 104 ? 7.852 -5.696 -3.904 1.00 98.69 104 ILE A CA 1
ATOM 822 C C . ILE A 1 104 ? 8.170 -6.266 -5.289 1.00 98.69 104 ILE A C 1
ATOM 824 O O . ILE A 1 104 ? 9.314 -6.178 -5.737 1.00 98.69 104 ILE A O 1
ATOM 828 N N . ALA A 1 105 ? 7.180 -6.842 -5.977 1.00 98.44 105 ALA A N 1
ATOM 829 C CA . ALA A 1 105 ? 7.366 -7.386 -7.319 1.00 98.44 105 ALA A CA 1
ATOM 830 C C . ALA A 1 105 ? 7.793 -6.300 -8.318 1.00 98.44 105 ALA A C 1
ATOM 832 O O . ALA A 1 105 ? 8.714 -6.527 -9.103 1.00 98.44 105 ALA A O 1
ATOM 833 N N . LEU A 1 106 ? 7.185 -5.112 -8.237 1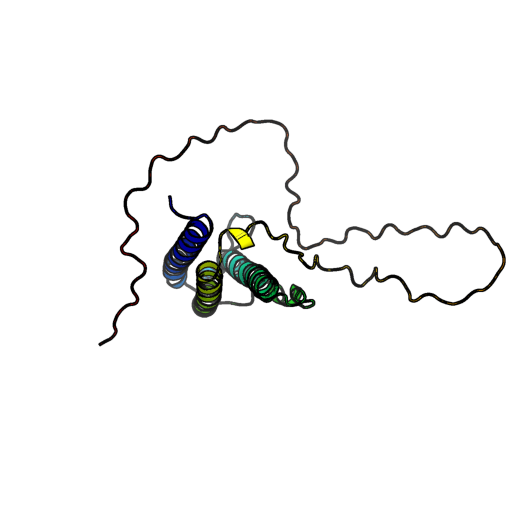.00 97.50 106 LEU A N 1
ATOM 834 C CA . LEU A 1 106 ? 7.569 -3.953 -9.035 1.00 97.50 106 LEU A CA 1
ATOM 835 C C . LEU A 1 106 ? 9.016 -3.544 -8.747 1.00 97.50 106 LEU A C 1
ATOM 837 O O . LEU A 1 106 ? 9.825 -3.502 -9.670 1.00 97.50 106 LEU A O 1
ATOM 841 N N . CYS A 1 107 ? 9.376 -3.310 -7.482 1.00 97.25 107 CYS A N 1
ATOM 842 C CA . CYS A 1 107 ? 10.726 -2.885 -7.108 1.00 97.25 107 CYS A CA 1
ATOM 843 C C . CYS A 1 107 ? 11.796 -3.929 -7.441 1.00 97.25 107 CYS A C 1
ATOM 845 O O . CYS A 1 107 ? 12.929 -3.566 -7.738 1.00 97.25 107 CYS A O 1
ATOM 847 N N . LYS A 1 108 ? 11.449 -5.221 -7.436 1.00 97.12 108 LYS A N 1
ATOM 848 C CA . LYS A 1 108 ? 12.356 -6.305 -7.834 1.00 97.12 108 LYS A CA 1
ATOM 849 C C . LYS A 1 108 ? 12.709 -6.265 -9.323 1.00 97.12 108 LYS A C 1
ATOM 851 O O . LYS A 1 108 ? 13.784 -6.729 -9.690 1.00 97.12 108 LYS A O 1
ATOM 856 N N . ALA A 1 109 ? 11.816 -5.743 -10.160 1.00 95.38 109 ALA A N 1
ATOM 857 C CA . ALA A 1 109 ? 12.021 -5.619 -11.601 1.00 95.38 109 ALA A CA 1
ATOM 858 C C . ALA A 1 109 ? 12.642 -4.272 -12.020 1.00 95.38 109 ALA A C 1
ATOM 860 O O . ALA A 1 109 ? 12.970 -4.107 -13.193 1.00 95.38 109 ALA A O 1
ATOM 861 N N . LEU A 1 110 ? 12.789 -3.315 -11.094 1.00 93.81 110 LEU A N 1
ATOM 862 C CA . LEU A 1 110 ? 13.370 -2.008 -11.394 1.00 93.81 110 LEU A CA 1
ATOM 863 C C . LEU A 1 110 ? 14.876 -2.098 -11.641 1.00 93.81 110 LEU A C 1
ATOM 865 O O . LEU A 1 110 ? 15.607 -2.831 -10.974 1.00 93.81 110 LEU A O 1
ATOM 869 N N . THR A 1 111 ? 15.340 -1.259 -12.557 1.00 93.81 111 THR A N 1
ATOM 870 C CA . THR A 1 111 ? 16.753 -0.962 -12.789 1.00 93.81 111 THR A CA 1
ATOM 871 C C . THR A 1 111 ? 17.018 0.509 -12.495 1.00 93.81 111 THR A C 1
ATOM 873 O O . THR A 1 111 ? 16.109 1.334 -12.584 1.00 93.81 111 THR A O 1
ATOM 876 N N . ASP A 1 112 ? 18.262 0.857 -12.165 1.00 93.44 112 ASP A N 1
ATOM 877 C CA . ASP A 1 112 ? 18.624 2.239 -11.824 1.00 93.44 112 ASP A CA 1
ATOM 878 C C . ASP A 1 112 ? 18.299 3.221 -12.971 1.00 93.44 112 ASP A C 1
ATOM 880 O O . ASP A 1 112 ? 17.835 4.325 -12.712 1.00 93.44 112 ASP A O 1
ATOM 884 N N . ALA A 1 113 ? 18.413 2.786 -14.233 1.00 91.25 113 ALA A N 1
ATOM 885 C CA . ALA A 1 113 ? 18.074 3.597 -15.408 1.00 91.25 113 ALA A CA 1
ATOM 886 C C . ALA A 1 113 ? 16.591 4.016 -15.474 1.00 91.25 113 ALA A C 1
ATOM 888 O O . ALA A 1 113 ? 16.262 5.026 -16.086 1.00 91.25 113 ALA A O 1
ATOM 889 N N . GLN A 1 114 ? 15.686 3.257 -14.849 1.00 89.19 114 GLN A N 1
ATOM 890 C CA . GLN A 1 114 ? 14.244 3.543 -14.857 1.00 89.19 114 GLN A CA 1
ATOM 891 C C . GLN A 1 114 ? 13.809 4.501 -13.739 1.00 89.19 114 GLN A C 1
ATOM 893 O O . GLN A 1 114 ? 12.623 4.846 -13.664 1.00 89.19 114 GLN A O 1
ATOM 898 N N . LEU A 1 115 ? 14.723 4.873 -12.838 1.00 89.06 115 LEU A N 1
ATOM 899 C CA . LEU A 1 115 ? 14.419 5.710 -11.675 1.00 89.06 115 LEU A CA 1
ATOM 900 C C . LEU A 1 115 ? 14.370 7.201 -12.023 1.00 89.06 115 LEU A C 1
ATOM 902 O O . LEU A 1 115 ? 13.626 7.936 -11.378 1.00 89.06 115 LEU A O 1
ATOM 906 N N . ASP A 1 116 ? 15.089 7.618 -13.065 1.00 86.44 116 ASP A N 1
ATOM 907 C CA . ASP A 1 116 ? 15.090 9.000 -13.564 1.00 86.44 116 ASP A CA 1
ATOM 908 C C . ASP A 1 116 ? 13.940 9.284 -14.547 1.00 86.44 116 ASP A C 1
ATOM 910 O O . ASP A 1 116 ? 13.701 10.431 -14.928 1.00 86.44 116 ASP A O 1
ATOM 914 N N . ASP A 1 117 ? 13.199 8.245 -14.947 1.00 83.31 117 ASP A N 1
ATOM 915 C CA . ASP A 1 117 ? 12.107 8.353 -15.910 1.00 83.31 117 ASP A CA 1
ATOM 916 C C . ASP A 1 117 ? 10.909 9.103 -15.293 1.00 83.31 117 ASP A C 1
ATOM 918 O O . ASP A 1 117 ? 10.290 8.610 -14.335 1.00 83.31 117 ASP A O 1
ATOM 922 N N . PRO A 1 118 ? 10.521 10.276 -15.827 1.00 79.56 118 PRO A N 1
ATOM 923 C CA . PRO A 1 118 ? 9.439 11.063 -15.260 1.00 79.56 118 PRO A CA 1
ATOM 924 C C . PRO A 1 118 ? 8.108 10.310 -15.350 1.00 79.56 118 PRO A C 1
ATOM 926 O O . PRO A 1 118 ? 7.703 9.807 -16.400 1.00 79.56 118 PRO A O 1
ATOM 929 N N . ARG A 1 119 ? 7.377 10.266 -14.232 1.00 78.50 119 ARG A N 1
ATOM 930 C CA . ARG A 1 119 ? 6.077 9.590 -14.139 1.00 78.50 119 ARG A CA 1
ATOM 931 C C . ARG A 1 119 ? 4.952 10.617 -14.174 1.00 78.50 119 ARG A C 1
ATOM 933 O O . ARG A 1 119 ? 4.847 11.473 -13.300 1.00 78.50 119 ARG A O 1
ATOM 940 N N . SER A 1 120 ? 4.098 10.527 -15.191 1.00 70.12 120 SER A N 1
ATOM 941 C CA . SER A 1 120 ? 2.894 11.357 -15.282 1.00 70.12 120 SER A CA 1
ATOM 942 C C . SER A 1 120 ? 1.777 10.752 -14.444 1.00 70.12 120 SER A C 1
ATOM 944 O O . SER A 1 120 ? 1.451 9.575 -14.590 1.00 70.12 120 SER A O 1
ATOM 946 N N . THR A 1 121 ? 1.162 11.566 -13.592 1.00 61.00 121 THR A N 1
ATOM 947 C CA . THR A 1 121 ? 0.003 11.170 -12.791 1.00 61.00 121 THR A CA 1
ATOM 948 C C . THR A 1 121 ? -1.242 11.852 -13.348 1.00 61.00 121 THR A C 1
ATOM 950 O O . THR A 1 121 ? -1.201 13.013 -13.769 1.00 61.00 121 THR A O 1
ATOM 953 N N . THR A 1 122 ? -2.377 11.151 -13.367 1.00 61.88 122 THR A N 1
ATOM 954 C CA . THR A 1 122 ? -3.652 11.834 -13.592 1.00 61.88 122 THR A CA 1
ATOM 955 C C . THR A 1 122 ? -3.998 12.547 -12.297 1.00 61.88 122 THR A C 1
ATOM 957 O O . THR A 1 122 ? -4.581 11.953 -11.395 1.00 61.88 122 THR A O 1
ATOM 960 N N . ALA A 1 123 ? -3.652 13.831 -12.183 1.00 55.16 123 ALA A N 1
ATOM 961 C CA . ALA A 1 123 ? -4.371 14.686 -11.249 1.00 55.16 123 ALA A CA 1
ATOM 962 C C . ALA A 1 123 ? -5.853 14.556 -11.610 1.00 55.16 123 ALA A C 1
ATOM 964 O O . ALA A 1 123 ? -6.179 14.704 -12.791 1.00 55.16 123 ALA A O 1
ATOM 965 N N . ALA A 1 124 ? -6.713 14.233 -10.636 1.00 48.75 124 ALA A N 1
ATOM 966 C CA . ALA A 1 124 ? -8.155 14.132 -10.833 1.00 48.75 124 ALA A CA 1
ATOM 967 C C . ALA A 1 124 ? -8.619 15.346 -11.648 1.00 48.75 124 ALA A C 1
ATOM 969 O O . ALA A 1 124 ? -8.656 16.481 -11.164 1.00 48.75 124 ALA A O 1
ATOM 970 N N . ARG A 1 125 ? -8.845 15.128 -12.946 1.00 41.44 125 ARG A N 1
ATOM 971 C CA . ARG A 1 125 ? -9.132 16.215 -13.868 1.00 41.44 125 ARG A CA 1
ATOM 972 C C . ARG A 1 125 ? -10.535 16.657 -13.506 1.00 41.44 125 ARG A C 1
ATOM 974 O O . ARG A 1 125 ? -11.453 15.843 -13.514 1.00 41.44 125 ARG A O 1
ATOM 981 N N . CYS A 1 126 ? -10.706 17.928 -13.160 1.00 34.84 126 CYS A N 1
ATOM 982 C CA . CYS A 1 126 ? -12.036 18.490 -12.988 1.00 34.84 126 CYS A CA 1
ATOM 983 C C . CYS A 1 126 ? -12.806 18.265 -14.298 1.00 34.84 126 CYS A C 1
ATOM 985 O O . CYS A 1 126 ? -12.526 18.922 -15.301 1.00 34.84 126 CYS A O 1
ATOM 987 N N . THR A 1 127 ? -13.765 17.338 -14.299 1.00 47.78 127 THR A N 1
ATOM 988 C CA . THR A 1 127 ? -14.594 16.976 -15.465 1.00 47.78 127 THR A CA 1
ATOM 989 C C . THR A 1 127 ? -15.429 18.149 -15.983 1.00 47.78 127 THR A C 1
ATOM 991 O O . THR A 1 127 ? -15.978 18.097 -17.076 1.00 47.78 127 THR A O 1
ATOM 994 N N . ARG A 1 128 ? -15.478 19.253 -15.231 1.00 41.78 128 ARG A N 1
ATOM 995 C CA . ARG A 1 128 ? -16.152 20.502 -15.596 1.00 41.78 128 ARG A CA 1
ATOM 996 C C . ARG A 1 128 ? -15.339 21.401 -16.540 1.00 41.78 128 ARG A C 1
ATOM 998 O O . ARG A 1 128 ? -15.884 22.378 -17.038 1.00 41.78 128 ARG A O 1
ATOM 1005 N N . CYS A 1 129 ? -14.056 21.105 -16.763 1.00 35.12 129 CYS A N 1
ATOM 1006 C CA . CYS A 1 129 ? -13.133 21.960 -17.520 1.00 35.12 129 CYS A CA 1
ATOM 1007 C C . CYS A 1 129 ? -12.544 21.268 -18.762 1.00 35.12 129 CYS A C 1
ATOM 1009 O O . CYS A 1 129 ? -11.385 21.508 -19.102 1.00 35.12 129 CYS A O 1
ATOM 1011 N N . SER A 1 130 ? -13.304 20.409 -19.444 1.00 39.97 130 SER A N 1
ATOM 1012 C CA . SER A 1 130 ? -12.918 19.984 -20.796 1.00 39.97 130 SER A CA 1
ATOM 1013 C C . SER A 1 130 ? -13.130 21.148 -21.776 1.00 39.97 130 SER A C 1
ATOM 1015 O O . SER A 1 130 ? -14.187 21.782 -21.723 1.00 39.97 130 SER A O 1
ATOM 1017 N N . PRO A 1 131 ? -12.165 21.468 -22.661 1.00 44.88 131 PRO A N 1
ATOM 1018 C CA . PRO A 1 131 ? -12.405 22.435 -23.725 1.00 44.88 131 PRO A CA 1
ATOM 1019 C C . PRO A 1 131 ? -13.525 21.906 -24.630 1.00 44.88 131 PRO A C 1
ATOM 1021 O O . PRO A 1 131 ? -13.515 20.738 -25.018 1.00 44.88 131 PRO A O 1
ATOM 1024 N N . ALA A 1 132 ? -14.513 22.754 -24.925 1.00 44.44 132 ALA A N 1
ATOM 1025 C CA . ALA A 1 132 ? -15.568 22.426 -25.878 1.00 44.44 132 ALA A CA 1
ATOM 1026 C C . ALA A 1 132 ? -14.948 22.085 -27.251 1.00 44.44 132 ALA A C 1
ATOM 1028 O O . ALA A 1 132 ? -13.928 22.683 -27.612 1.00 44.44 132 ALA A O 1
ATOM 1029 N N . PRO A 1 133 ? -15.531 21.150 -28.025 1.00 41.19 133 PRO A N 1
ATOM 1030 C CA . PRO A 1 133 ? -15.058 20.874 -29.377 1.00 41.19 133 PRO A CA 1
ATOM 1031 C C . PRO A 1 133 ? -15.157 22.146 -30.241 1.00 41.19 133 PRO A C 1
ATOM 1033 O O . PRO A 1 133 ? -16.046 22.971 -30.009 1.00 41.19 133 PRO A O 1
ATOM 1036 N N . PRO A 1 134 ? -14.258 22.343 -31.223 1.00 39.62 134 PRO A N 1
ATOM 1037 C CA . PRO A 1 134 ? -14.218 23.572 -32.006 1.00 39.62 134 PRO A CA 1
ATOM 1038 C C . PRO A 1 134 ? -15.487 23.703 -32.859 1.00 39.62 134 PRO A C 1
ATOM 1040 O O . PRO A 1 134 ? -15.645 23.025 -33.872 1.00 39.62 134 PRO A O 1
ATOM 1043 N N . SER A 1 135 ? -16.404 24.586 -32.459 1.00 48.72 135 SER A N 1
ATOM 1044 C CA . SER A 1 135 ? -17.540 24.981 -33.291 1.00 48.72 135 SER A CA 1
ATOM 1045 C C . SER A 1 135 ? -17.058 25.915 -34.404 1.00 48.72 135 SER A C 1
ATOM 1047 O O . SER A 1 135 ? -16.380 26.909 -34.137 1.00 48.72 135 SER A O 1
ATOM 1049 N N . GLY A 1 136 ? -17.409 25.587 -35.648 1.00 39.69 136 GLY A N 1
ATOM 1050 C CA . GLY A 1 136 ? -17.053 26.340 -36.849 1.00 39.69 136 GLY A CA 1
ATOM 1051 C C . GLY A 1 136 ? -17.484 27.814 -36.843 1.00 39.69 136 GLY A C 1
ATOM 1052 O O . GLY A 1 136 ? -18.367 28.234 -36.097 1.00 39.69 136 GLY A O 1
ATOM 1053 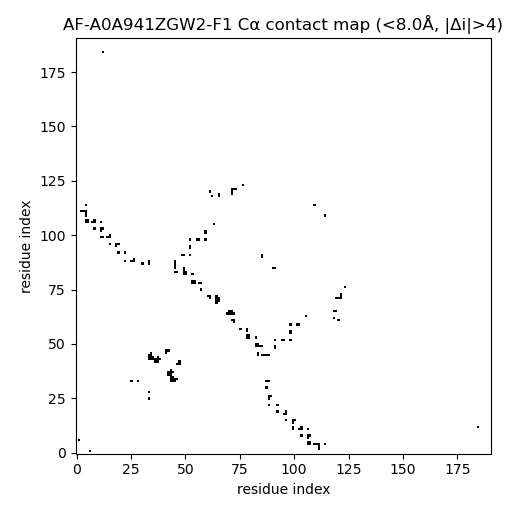N N . ARG A 1 137 ? -16.816 28.589 -37.710 1.00 45.72 137 ARG A N 1
ATOM 1054 C CA . ARG A 1 137 ? -16.950 30.042 -37.920 1.00 45.72 137 ARG A CA 1
ATOM 1055 C C . ARG A 1 137 ? -18.392 30.554 -37.834 1.00 45.72 137 ARG A C 1
ATOM 1057 O O . ARG A 1 137 ? -19.242 30.116 -38.605 1.00 45.72 137 ARG A O 1
ATOM 1064 N N . ARG A 1 138 ? -18.590 31.637 -37.073 1.00 38.69 138 ARG A N 1
ATOM 1065 C CA . ARG A 1 138 ? -19.478 32.741 -37.467 1.00 38.69 138 ARG A CA 1
ATOM 1066 C C . ARG A 1 138 ? -19.008 34.077 -36.892 1.00 38.69 138 ARG A C 1
ATOM 1068 O O . ARG A 1 138 ? -18.398 34.143 -35.831 1.00 38.69 138 ARG A O 1
ATOM 1075 N N . SER A 1 139 ? -19.239 35.097 -37.704 1.00 37.62 139 SER A N 1
ATOM 1076 C CA . SER A 1 139 ? -18.705 36.451 -37.655 1.00 37.62 139 SER A CA 1
ATOM 1077 C C . SER A 1 139 ? -19.468 37.378 -36.703 1.00 37.62 139 SER A C 1
ATOM 1079 O O . SER A 1 139 ? -20.640 37.155 -36.415 1.00 37.62 139 SER A O 1
ATOM 1081 N N . SER A 1 140 ? -18.817 38.507 -36.409 1.00 35.97 140 SER A N 1
ATOM 1082 C CA . SER A 1 140 ? -19.340 39.790 -35.908 1.00 35.97 140 SER A CA 1
ATOM 1083 C C . SER A 1 140 ? -19.455 39.997 -34.391 1.00 35.97 140 SER A C 1
ATOM 1085 O O . SER A 1 140 ? -19.801 39.117 -33.611 1.00 35.97 140 SER A O 1
ATOM 1087 N N . MET A 1 141 ? -19.045 41.211 -34.017 1.00 37.38 141 MET A N 1
ATOM 1088 C CA . MET A 1 141 ? -18.770 41.733 -32.684 1.00 37.38 141 MET A CA 1
ATOM 1089 C C . MET A 1 141 ? -20.047 42.027 -31.893 1.00 37.38 141 MET A C 1
ATOM 1091 O O . MET A 1 141 ? -20.957 42.679 -32.391 1.00 37.38 141 MET A O 1
ATOM 1095 N N . SER A 1 142 ? -20.032 41.682 -30.608 1.00 35.88 142 SER A N 1
ATOM 1096 C CA . SER A 1 142 ? -20.623 42.505 -29.551 1.00 35.88 142 SER A CA 1
ATOM 1097 C C . SER A 1 142 ? -19.889 42.206 -28.247 1.00 35.88 142 SER A C 1
ATOM 1099 O O . SER A 1 142 ? -19.818 41.062 -27.794 1.00 35.88 142 SER A O 1
ATOM 1101 N N . SER A 1 143 ? -19.260 43.243 -27.697 1.00 38.88 143 SER A N 1
ATOM 1102 C CA . SER A 1 143 ? -18.543 43.212 -26.428 1.00 38.88 143 SER A CA 1
ATOM 1103 C C . SER A 1 143 ? -19.558 43.146 -25.291 1.00 38.88 143 SER A C 1
ATOM 1105 O O . SER A 1 143 ? -20.179 44.147 -24.943 1.00 38.88 143 SER A O 1
ATOM 1107 N N . SER A 1 144 ? -19.721 41.964 -24.703 1.00 33.53 144 SER A N 1
ATOM 1108 C CA . SER A 1 144 ? -20.273 41.829 -23.360 1.00 33.53 144 SER A CA 1
ATOM 1109 C C . SER A 1 144 ? -19.326 40.964 -22.545 1.00 33.53 144 SER A C 1
ATOM 1111 O O . SER A 1 144 ? -18.986 39.840 -22.924 1.00 33.53 144 SER A O 1
ATOM 1113 N N . ALA A 1 145 ? -18.827 41.546 -21.457 1.00 36.56 145 ALA A N 1
ATOM 1114 C CA . ALA A 1 145 ? -17.880 40.948 -20.538 1.00 36.56 145 ALA A CA 1
ATOM 1115 C C . ALA A 1 145 ? -18.505 39.716 -19.869 1.00 36.56 145 ALA A C 1
ATOM 1117 O O . ALA A 1 145 ? -19.091 39.793 -18.790 1.00 36.56 145 ALA A O 1
ATOM 1118 N N . ALA A 1 146 ? -18.357 38.554 -20.507 1.00 33.97 146 ALA A N 1
ATOM 1119 C CA . ALA A 1 146 ? -18.630 37.273 -19.887 1.00 33.97 146 ALA A CA 1
ATOM 1120 C C . ALA A 1 146 ? -17.652 37.105 -18.719 1.00 33.97 146 ALA A C 1
ATOM 1122 O O . ALA A 1 146 ? -16.470 36.800 -18.897 1.00 33.97 146 ALA A O 1
ATOM 1123 N N . THR A 1 147 ? -18.148 37.362 -17.510 1.00 31.19 147 THR A N 1
ATOM 1124 C CA . THR A 1 147 ? -17.448 37.109 -16.258 1.00 31.19 147 THR A CA 1
ATOM 1125 C C . THR A 1 147 ? -16.942 35.672 -16.291 1.00 31.19 147 THR A C 1
ATOM 1127 O O . THR A 1 147 ? -17.723 34.727 -16.153 1.00 31.19 147 THR A O 1
ATOM 1130 N N . ARG A 1 148 ? -15.627 35.485 -16.474 1.00 31.80 148 ARG A N 1
ATOM 1131 C CA . ARG A 1 148 ? -14.970 34.211 -16.178 1.00 31.80 148 ARG A CA 1
ATOM 1132 C C . ARG A 1 148 ? -15.223 33.956 -14.701 1.00 31.80 148 ARG A C 1
ATOM 1134 O O . ARG A 1 148 ? -14.496 34.461 -13.849 1.00 31.80 148 ARG A O 1
ATOM 1141 N N . ARG A 1 149 ? -16.280 33.207 -14.378 1.00 33.06 149 ARG A N 1
ATOM 1142 C CA . ARG A 1 149 ? -16.452 32.639 -13.045 1.00 33.06 149 ARG A CA 1
ATOM 1143 C C . ARG A 1 149 ? -15.211 31.795 -12.818 1.00 33.06 149 ARG A C 1
ATOM 1145 O O . ARG A 1 149 ? -15.051 30.734 -13.415 1.00 33.06 149 ARG A O 1
ATOM 1152 N N . ARG A 1 150 ? -14.289 32.323 -12.011 1.00 32.16 150 ARG A N 1
ATOM 1153 C CA . ARG A 1 150 ? -13.137 31.590 -11.500 1.00 32.16 150 ARG A CA 1
ATOM 1154 C C . ARG A 1 150 ? -13.722 30.311 -10.923 1.00 32.16 150 ARG A C 1
ATOM 1156 O O . ARG A 1 150 ? -14.541 30.391 -10.009 1.00 32.16 150 ARG A O 1
ATOM 1163 N N . CYS A 1 151 ? -13.397 29.164 -11.518 1.00 30.56 151 CYS A N 1
ATOM 1164 C CA . CYS A 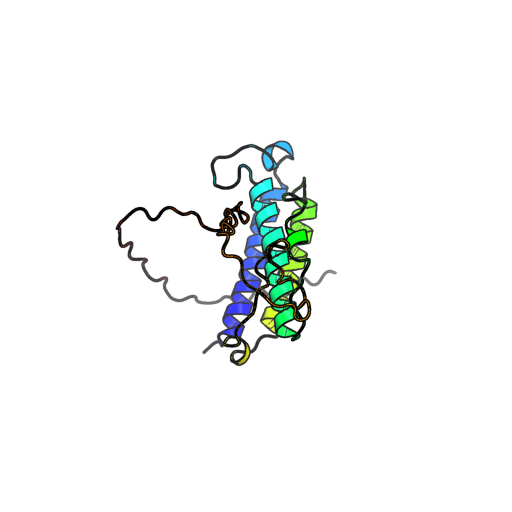1 151 ? -13.828 27.880 -10.991 1.00 30.56 151 CYS A CA 1
ATOM 1165 C C . CYS A 1 151 ? -13.346 27.852 -9.540 1.00 30.56 151 CYS A C 1
ATOM 1167 O O . CYS A 1 151 ? -12.140 27.849 -9.284 1.00 30.56 151 CYS A O 1
ATOM 1169 N N . GLY A 1 152 ? -14.281 27.990 -8.598 1.00 29.77 152 GLY A N 1
ATOM 1170 C CA . GLY A 1 152 ? -13.958 27.974 -7.185 1.00 29.77 152 GLY A CA 1
ATOM 1171 C C . GLY A 1 152 ? -13.204 26.683 -6.918 1.00 29.77 152 GLY A C 1
ATOM 1172 O O . GLY A 1 152 ? -13.623 25.624 -7.389 1.00 29.77 152 GLY A O 1
ATOM 1173 N N . ARG A 1 153 ? -12.080 26.773 -6.201 1.00 31.45 153 ARG A N 1
ATOM 1174 C CA . ARG A 1 153 ? -11.437 25.612 -5.583 1.00 31.45 153 ARG A CA 1
ATOM 1175 C C . ARG A 1 153 ? -12.449 24.982 -4.621 1.00 31.45 153 ARG A C 1
ATOM 1177 O O . ARG A 1 153 ? -12.405 25.238 -3.425 1.00 31.45 153 ARG A O 1
ATOM 1184 N N . ARG A 1 154 ? -13.384 24.182 -5.127 1.00 30.12 154 ARG A N 1
ATOM 1185 C CA . ARG A 1 154 ? -14.013 23.136 -4.328 1.00 30.12 154 ARG A CA 1
ATOM 1186 C C . ARG A 1 154 ? -13.007 22.007 -4.305 1.00 30.12 154 ARG A C 1
ATOM 1188 O O . ARG A 1 154 ? -12.852 21.286 -5.281 1.00 30.12 154 ARG A O 1
ATOM 1195 N N . THR A 1 155 ? -12.209 22.060 -3.245 1.00 32.50 155 THR A N 1
ATOM 1196 C CA . THR A 1 155 ? -11.595 20.927 -2.561 1.00 32.50 155 THR A CA 1
ATOM 1197 C C . THR A 1 155 ? -11.426 19.690 -3.438 1.00 32.50 155 THR A C 1
ATOM 1199 O O . THR A 1 155 ? -12.265 18.797 -3.470 1.00 32.50 155 THR A O 1
ATOM 1202 N N . SER A 1 156 ? -10.251 19.621 -4.064 1.00 31.70 156 SER A N 1
ATOM 1203 C CA . SER A 1 156 ? -9.466 18.388 -4.003 1.00 31.70 156 SER A CA 1
ATOM 1204 C C . SER A 1 156 ? -9.577 17.814 -2.578 1.00 31.70 156 SER A C 1
ATOM 1206 O O . SER A 1 156 ? -9.596 18.627 -1.639 1.00 31.70 156 SER A O 1
ATOM 1208 N N . PRO A 1 157 ? -9.615 16.481 -2.372 1.00 34.16 157 PRO A N 1
ATOM 1209 C CA . PRO A 1 157 ? -9.369 15.924 -1.043 1.00 34.16 157 PRO A CA 1
ATOM 1210 C C . PRO A 1 157 ? -8.129 16.630 -0.498 1.00 34.16 157 PRO A C 1
ATOM 1212 O O . PRO A 1 157 ? -7.217 16.916 -1.281 1.00 34.16 157 PRO A O 1
ATOM 1215 N N . ASN A 1 158 ? -8.182 17.082 0.753 1.00 35.03 158 ASN A N 1
ATOM 1216 C CA . ASN A 1 158 ? -7.255 18.060 1.317 1.00 35.03 158 ASN A CA 1
ATOM 1217 C C . ASN A 1 158 ? -5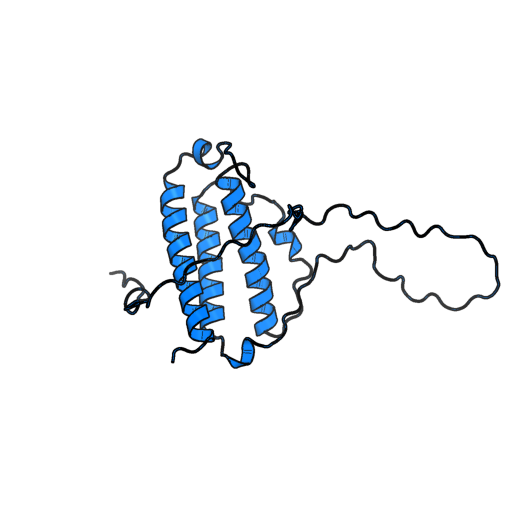.826 17.496 1.419 1.00 35.03 158 ASN A C 1
ATOM 1219 O O . ASN A 1 158 ? -5.336 17.170 2.494 1.00 35.03 158 ASN A O 1
ATOM 1223 N N . TRP A 1 159 ? -5.151 17.397 0.282 1.00 41.94 159 TRP A N 1
ATOM 1224 C CA . TRP A 1 159 ? -3.753 17.061 0.139 1.00 41.94 159 TRP A CA 1
ATOM 1225 C C . TRP A 1 159 ? -2.973 18.370 0.280 1.00 41.94 159 TRP A C 1
ATOM 1227 O O . TRP A 1 159 ? -2.733 19.089 -0.688 1.00 41.94 159 TRP A O 1
ATOM 1237 N N . GLY A 1 160 ? -2.639 18.721 1.525 1.00 33.69 160 GLY A N 1
ATOM 1238 C CA . GLY A 1 160 ? -1.655 19.759 1.831 1.00 33.69 160 GLY A CA 1
ATOM 1239 C C . GLY A 1 160 ? -2.178 21.195 1.935 1.00 33.69 160 GLY A C 1
ATOM 1240 O O . GLY A 1 160 ? -1.713 22.080 1.223 1.00 33.69 160 GLY A O 1
ATOM 1241 N N . SER A 1 161 ? -3.043 21.483 2.911 1.00 28.92 161 SER A N 1
ATOM 1242 C CA . SER A 1 161 ? -3.148 22.833 3.489 1.00 28.92 161 SER A CA 1
ATOM 1243 C C . SER A 1 161 ? -2.454 22.909 4.855 1.00 28.92 161 SER A C 1
ATOM 1245 O O . SER A 1 161 ? -3.038 23.351 5.846 1.00 28.92 161 SER A O 1
ATOM 1247 N N . ALA A 1 162 ? -1.191 22.481 4.925 1.00 29.39 162 ALA A N 1
ATOM 1248 C CA . ALA A 1 162 ? -0.318 22.881 6.021 1.00 29.39 162 ALA A CA 1
ATOM 1249 C C . ALA A 1 162 ? -0.060 24.386 5.866 1.00 29.39 162 ALA A C 1
ATOM 1251 O O . ALA A 1 162 ? 0.676 24.825 4.980 1.00 29.39 162 ALA A O 1
ATOM 1252 N N . ARG A 1 163 ? -0.726 25.203 6.692 1.00 29.52 163 ARG A N 1
ATOM 1253 C CA . ARG A 1 163 ? -0.385 26.621 6.835 1.00 29.52 163 ARG A CA 1
ATOM 1254 C C . ARG A 1 163 ? 1.113 26.693 7.127 1.00 29.52 163 ARG A C 1
ATOM 1256 O O . ARG A 1 163 ? 1.553 26.156 8.140 1.00 29.52 163 ARG A O 1
ATOM 1263 N N . ARG A 1 164 ? 1.880 27.365 6.261 1.00 27.72 164 ARG A N 1
ATOM 1264 C CA . ARG A 1 164 ? 3.230 27.832 6.595 1.00 27.72 164 ARG A CA 1
ATOM 1265 C C . ARG A 1 164 ? 3.112 28.650 7.883 1.00 27.72 164 ARG A C 1
ATOM 1267 O O . ARG A 1 164 ? 2.660 29.790 7.840 1.00 27.72 164 ARG A O 1
ATOM 1274 N N . ARG A 1 165 ? 3.472 28.063 9.025 1.00 30.09 165 ARG A N 1
ATOM 1275 C CA . ARG A 1 165 ? 3.932 28.841 10.173 1.00 30.09 165 ARG A CA 1
ATOM 1276 C C . ARG A 1 165 ? 5.426 29.054 9.970 1.00 30.09 165 ARG A C 1
ATOM 1278 O O . ARG A 1 165 ? 6.169 28.139 9.632 1.00 30.09 165 ARG A O 1
ATOM 1285 N N . SER A 1 166 ? 5.787 30.319 10.047 1.00 33.97 166 SER A N 1
ATOM 1286 C CA . SER A 1 166 ? 7.113 30.903 9.937 1.00 33.97 166 SER A CA 1
ATOM 1287 C C . SER A 1 166 ? 8.172 30.196 10.791 1.00 33.97 166 SER A C 1
ATOM 1289 O O . SER A 1 166 ? 7.934 29.940 11.965 1.00 33.97 166 SER A O 1
ATOM 1291 N N . GLY A 1 167 ? 9.343 29.971 10.184 1.00 40.50 167 GLY A N 1
ATOM 1292 C CA . GLY A 1 167 ? 10.670 30.036 10.807 1.00 40.50 167 GLY A CA 1
ATOM 1293 C C . GLY A 1 167 ? 10.949 29.190 12.052 1.00 40.50 167 GLY A C 1
ATOM 1294 O O . GLY A 1 167 ? 10.842 29.692 13.161 1.00 40.50 167 GLY A O 1
ATOM 1295 N N . ALA A 1 168 ? 11.462 27.973 11.855 1.00 29.56 168 ALA A N 1
ATOM 1296 C CA . ALA A 1 168 ? 12.454 27.358 12.742 1.00 29.56 168 ALA A CA 1
ATOM 1297 C C . ALA A 1 168 ? 13.217 26.273 11.961 1.00 29.56 168 ALA A C 1
ATOM 1299 O O . ALA A 1 168 ? 12.612 25.358 11.402 1.00 29.56 168 ALA A O 1
ATOM 1300 N N . ARG A 1 169 ? 14.543 26.405 11.869 1.00 27.12 169 ARG A N 1
ATOM 1301 C CA . ARG A 1 169 ? 15.441 25.435 11.230 1.00 27.12 169 ARG A CA 1
ATOM 1302 C C . ARG A 1 169 ? 15.707 24.315 12.238 1.00 27.12 169 ARG A C 1
ATOM 1304 O O . ARG A 1 169 ? 16.402 24.545 13.218 1.00 27.12 169 ARG A O 1
ATOM 1311 N N . LEU A 1 170 ? 15.124 23.138 12.026 1.00 28.33 170 LEU A N 1
ATOM 1312 C CA . LEU A 1 170 ? 15.441 21.929 12.792 1.00 28.33 170 LEU A CA 1
ATOM 1313 C C . LEU A 1 170 ? 16.511 21.142 12.029 1.00 28.33 170 LEU A C 1
ATOM 1315 O O . LEU A 1 170 ? 16.251 20.636 10.938 1.00 28.33 170 LEU A O 1
ATOM 1319 N N . GLU A 1 171 ? 17.721 21.089 12.582 1.00 25.62 171 GLU A N 1
ATOM 1320 C CA . GLU A 1 171 ? 18.791 20.213 12.107 1.00 25.62 171 GLU A CA 1
ATOM 1321 C C . GLU A 1 171 ? 18.494 18.770 12.534 1.00 25.62 171 GLU A C 1
ATOM 1323 O O . GLU A 1 171 ? 18.257 18.490 13.708 1.00 25.62 171 GLU A O 1
ATOM 1328 N N . ILE A 1 172 ? 18.468 17.855 11.564 1.00 29.52 172 ILE A N 1
ATOM 1329 C CA . ILE A 1 172 ? 18.236 16.423 11.777 1.00 29.52 172 ILE A CA 1
ATOM 1330 C C . ILE A 1 172 ? 19.611 15.735 11.853 1.00 29.52 172 ILE A C 1
ATOM 1332 O O . ILE A 1 172 ? 20.368 15.823 10.881 1.00 29.52 172 ILE A O 1
ATOM 1336 N N . PRO A 1 173 ? 19.965 15.048 12.956 1.00 27.41 173 PRO A N 1
ATOM 1337 C CA . PRO A 1 173 ? 21.228 14.324 13.052 1.00 27.41 173 PRO A CA 1
ATOM 1338 C C . PRO A 1 173 ? 21.191 13.030 12.222 1.00 27.41 173 PRO A C 1
ATOM 1340 O O . PRO A 1 173 ? 20.187 12.319 12.183 1.00 27.41 173 PRO A O 1
ATOM 1343 N N . GLN A 1 174 ? 22.302 12.742 11.543 1.00 33.03 174 GLN A N 1
ATOM 1344 C CA . GLN A 1 174 ? 22.461 11.613 10.620 1.00 33.03 174 GLN A CA 1
ATOM 1345 C C . GLN A 1 174 ? 22.537 10.265 11.368 1.00 33.03 174 GLN A C 1
ATOM 1347 O O . GLN A 1 174 ? 23.286 10.165 12.344 1.00 33.03 174 GLN A O 1
ATOM 1352 N N . PRO A 1 175 ? 21.839 9.204 10.919 1.00 34.56 175 PRO A N 1
ATOM 1353 C CA . PRO A 1 175 ? 21.987 7.867 11.489 1.00 34.56 175 PRO A CA 1
ATOM 1354 C C . PRO A 1 175 ? 23.261 7.159 10.983 1.00 34.56 175 PRO A C 1
ATOM 1356 O O . PRO A 1 175 ? 23.595 7.210 9.800 1.00 34.56 175 PRO A O 1
ATOM 1359 N N . GLY A 1 176 ? 23.965 6.483 11.899 1.00 38.03 176 GLY A N 1
ATOM 1360 C CA . GLY A 1 176 ? 25.177 5.692 11.635 1.00 38.03 176 GLY A CA 1
ATOM 1361 C C . GLY A 1 176 ? 24.945 4.388 10.842 1.00 38.03 176 GLY A C 1
ATOM 1362 O O . GLY A 1 176 ? 23.809 4.045 10.510 1.00 38.03 176 GLY A O 1
ATOM 1363 N N . PRO A 1 177 ? 26.018 3.641 10.509 1.00 34.56 177 PRO A N 1
ATOM 1364 C CA . PRO A 1 177 ? 25.992 2.625 9.457 1.00 34.56 177 PRO A CA 1
ATOM 1365 C C . PRO A 1 177 ? 25.206 1.355 9.827 1.00 34.56 177 PRO A C 1
ATOM 1367 O O . PRO A 1 177 ? 25.444 0.717 10.853 1.00 34.56 177 PRO A O 1
ATOM 1370 N N . LEU A 1 178 ? 24.314 0.945 8.920 1.00 37.03 178 LEU A N 1
ATOM 1371 C CA . LEU A 1 178 ? 23.515 -0.281 8.991 1.00 37.03 178 LEU A CA 1
ATOM 1372 C C . LEU A 1 178 ? 24.371 -1.512 8.651 1.00 37.03 178 LEU A C 1
ATOM 1374 O O . LEU A 1 178 ? 24.670 -1.779 7.486 1.00 37.03 178 LEU A O 1
ATOM 1378 N N . ARG A 1 179 ? 24.736 -2.306 9.661 1.00 36.03 179 ARG A N 1
ATOM 1379 C CA . ARG A 1 179 ? 25.284 -3.656 9.468 1.00 36.03 179 ARG A CA 1
ATOM 1380 C C . ARG A 1 179 ? 24.155 -4.696 9.521 1.00 36.03 179 ARG A C 1
ATOM 1382 O O . ARG A 1 179 ? 23.460 -4.826 10.522 1.00 36.03 179 ARG A O 1
ATOM 1389 N N . THR A 1 180 ? 24.078 -5.501 8.456 1.00 35.38 180 THR A N 1
ATOM 1390 C CA . THR A 1 180 ? 23.448 -6.840 8.355 1.00 35.38 180 THR A CA 1
ATOM 1391 C C . THR A 1 180 ? 21.911 -6.955 8.383 1.00 35.38 180 THR A C 1
ATOM 1393 O O . THR A 1 180 ? 21.316 -7.324 9.386 1.00 35.38 180 THR A O 1
ATOM 1396 N N . LEU A 1 181 ? 21.278 -6.828 7.206 1.00 35.06 181 LEU A N 1
ATOM 1397 C CA . LEU A 1 181 ? 19.902 -7.288 6.912 1.00 35.06 181 LEU A CA 1
ATOM 1398 C C . LEU A 1 181 ? 19.883 -8.370 5.808 1.00 35.06 181 LEU A C 1
ATOM 1400 O O . LEU A 1 181 ? 19.122 -8.296 4.850 1.00 35.06 181 LEU A O 1
ATOM 1404 N N . ARG A 1 182 ? 20.737 -9.399 5.904 1.00 35.19 182 ARG A N 1
ATOM 1405 C CA . ARG A 1 182 ? 20.839 -10.455 4.867 1.00 35.19 182 ARG A CA 1
ATOM 1406 C C . ARG A 1 182 ? 20.032 -11.734 5.156 1.00 35.19 182 ARG A C 1
ATOM 1408 O O . ARG A 1 182 ? 20.299 -12.756 4.537 1.0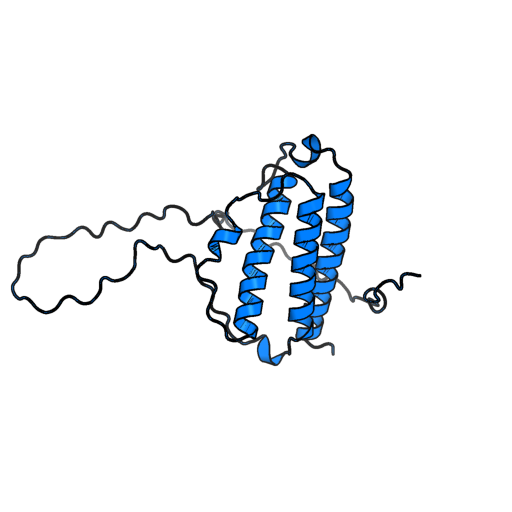0 35.19 182 ARG A O 1
ATOM 1415 N N . ARG A 1 183 ? 19.066 -11.731 6.087 1.00 35.97 183 ARG A N 1
ATOM 1416 C CA . ARG A 1 183 ? 18.372 -12.974 6.511 1.00 35.97 183 ARG A CA 1
ATOM 1417 C C . ARG A 1 183 ? 16.838 -12.957 6.567 1.00 35.97 183 ARG A C 1
ATOM 1419 O O . ARG A 1 183 ? 16.271 -13.953 6.989 1.00 35.97 183 ARG A O 1
ATOM 1426 N N . LEU A 1 184 ? 16.152 -11.901 6.121 1.00 38.41 184 LEU A N 1
ATOM 1427 C CA . LEU A 1 184 ? 14.697 -11.765 6.348 1.00 38.41 184 LEU A CA 1
ATOM 1428 C C . LEU A 1 184 ? 13.799 -11.955 5.109 1.00 38.41 184 LEU A C 1
ATOM 1430 O O . LEU A 1 184 ? 12.598 -11.741 5.203 1.00 38.41 184 LEU A O 1
ATOM 1434 N N . CYS A 1 185 ? 14.338 -12.376 3.959 1.00 31.31 185 CYS A N 1
ATOM 1435 C CA . CYS A 1 185 ? 13.561 -12.571 2.717 1.00 31.31 185 CYS A CA 1
ATOM 1436 C C . CYS A 1 185 ? 13.428 -14.039 2.262 1.00 31.31 185 CYS A C 1
ATOM 1438 O O . CYS A 1 185 ? 13.226 -14.287 1.076 1.00 31.31 185 CYS A O 1
ATOM 1440 N N . ALA A 1 186 ? 13.537 -15.019 3.164 1.00 32.53 186 ALA A N 1
ATOM 1441 C CA . ALA A 1 186 ? 13.215 -16.410 2.832 1.00 32.53 186 ALA A CA 1
ATOM 1442 C C . ALA A 1 186 ? 11.737 -16.708 3.172 1.00 32.53 186 ALA A C 1
ATOM 1444 O O . ALA A 1 186 ? 11.323 -16.418 4.297 1.00 32.53 186 ALA A O 1
ATOM 1445 N N . PRO A 1 187 ? 10.931 -17.258 2.243 1.00 36.38 187 PRO A N 1
ATOM 1446 C CA . PRO A 1 187 ? 9.577 -17.718 2.553 1.00 36.38 187 PRO A CA 1
ATOM 1447 C C . PRO A 1 187 ? 9.618 -18.949 3.481 1.00 36.38 187 PRO A C 1
ATOM 1449 O O . PRO A 1 187 ? 10.567 -19.733 3.395 1.00 36.38 187 PRO A O 1
ATOM 1452 N N . PRO A 1 188 ? 8.616 -19.149 4.359 1.00 34.94 188 PRO A N 1
ATOM 1453 C CA . PRO A 1 188 ? 8.542 -20.353 5.176 1.00 34.94 188 PRO A CA 1
ATOM 1454 C C . PRO A 1 188 ? 8.219 -21.557 4.284 1.00 34.94 188 PRO A C 1
ATOM 1456 O O . PRO A 1 188 ? 7.219 -21.554 3.567 1.00 34.94 188 PRO A O 1
ATOM 1459 N N . LEU A 1 189 ? 9.070 -22.583 4.338 1.00 41.78 189 LEU A N 1
ATOM 1460 C CA . LEU A 1 189 ? 8.716 -23.925 3.885 1.00 41.78 189 LEU A CA 1
ATOM 1461 C C . LEU A 1 189 ? 7.650 -24.455 4.851 1.00 41.78 189 LEU A C 1
ATOM 1463 O O . LEU A 1 189 ? 7.896 -24.547 6.054 1.00 41.78 189 LEU A O 1
ATOM 1467 N N . MET A 1 190 ? 6.456 -24.711 4.327 1.00 36.16 190 MET A N 1
ATOM 1468 C CA . MET A 1 190 ? 5.399 -25.448 5.021 1.00 36.16 190 MET A CA 1
ATOM 1469 C C . MET A 1 190 ? 5.593 -26.956 4.772 1.00 36.16 190 MET A C 1
ATOM 1471 O O . MET A 1 190 ? 6.220 -27.295 3.765 1.00 36.16 190 MET A O 1
ATOM 1475 N N . PRO A 1 191 ? 5.146 -27.813 5.710 1.00 49.78 191 PRO A N 1
ATOM 1476 C CA . PRO A 1 191 ? 5.579 -29.209 5.844 1.00 49.78 191 PRO A CA 1
ATOM 1477 C C . PRO A 1 191 ? 5.149 -30.132 4.702 1.00 49.78 191 PRO A C 1
ATOM 1479 O O . PRO A 1 191 ? 4.089 -29.873 4.089 1.00 49.78 191 PRO A O 1
#

Radius of gyration: 23.02 Å; Cα contacts (8 Å, |Δi|>4): 112; chains: 1; bounding box: 48×72×58 Å

Solvent-accessible surface area (backbone atoms only — not comparable to full-atom values): 12439 Å² total; per-residue (Å²): 131,84,52,68,25,57,50,50,26,50,51,35,52,49,48,42,52,50,50,49,54,52,44,60,56,54,58,71,47,53,71,65,65,35,58,35,80,49,91,64,96,45,52,19,59,42,51,43,53,29,46,51,44,30,50,48,51,42,53,46,54,50,49,54,27,56,78,66,74,42,76,68,65,87,65,51,68,51,49,57,61,60,67,62,81,46,91,51,54,65,69,43,45,53,53,42,53,53,49,37,53,51,46,32,56,50,32,68,70,47,49,60,82,62,70,78,58,86,80,84,73,75,68,86,69,66,83,87,68,67,82,75,78,90,76,77,92,82,84,84,89,78,97,67,89,75,75,78,72,72,79,72,87,74,70,66,79,85,81,76,82,76,74,84,73,81,87,80,91,79,86,79,84,83,83,78,87,89,81,84,88,88,77,83,85,72,79,83,85,75,136

Sequence (191 aa):
MASLAHHFLTMACNNAWANHRLLKACAQLAPDEFAARRTGFFPSIKATLNHIVTVDWFYVDMLERAVKAQPPNLEAGRFFDPEEPFDTCAPLAEAQRAVDRRLIALCKALTDAQLDDPRSTTAARCTRCSPAPPSGRRSSMSSSAATRRRCGRRTSPNWGSARRRSGARLEIPQPGPLRTLRRLCAPPLMP